Protein AF-A0A7J5X7N8-F1 (afdb_monomer)

Solvent-accessible surface area (backbone atoms only — not comparable to full-atom values): 13316 Å² total; per-residue (Å²): 144,86,78,89,90,84,89,90,85,86,87,81,87,89,80,90,90,81,86,77,73,72,78,56,62,68,61,50,56,52,49,51,53,51,51,53,54,43,29,74,73,62,33,61,65,55,46,46,51,65,76,52,54,84,60,87,63,53,72,69,75,76,42,79,50,65,67,56,54,52,51,49,52,45,52,50,50,38,50,50,32,54,46,51,37,53,53,53,63,64,48,54,85,74,42,90,43,68,74,57,42,54,52,50,52,52,55,39,54,52,35,47,52,51,30,53,52,47,43,51,56,44,52,52,60,68,40,42,67,32,53,52,41,27,53,52,23,51,51,54,29,51,52,46,52,47,48,71,72,75,48,96,69,56,72,73,55,48,56,52,44,55,52,50,34,47,54,27,48,50,51,24,50,54,20,50,51,51,45,48,55,53,49,38,50,51,39,54,57,55,31,51,51,37,51,51,54,39,52,51,52,56,58,49,54,76,76,44,58,71,81,68,38,61,78,53,48,66,56,50,54,50,36,51,50,52,31,54,58,38,56,73,70,98

Foldseek 3Di:
DDDDDDDDDDDDDDDDDDPPVPPPVVVVVVVVVVLVVCCVPVNPVVSCCVVPVPPVPPVCNVDPPVLVVVLVVLVVQLVVLLVQLVVLLVCLVVDLALVSVVVSLVVNVVSLVSSLVSLVVSLVSVLVVLVVLLVVLVVLLVVLVCCLVPPPDDPVVNVVSVVVSVVSVVSNVVSVVSNLVSQLVSLVSSLVSLVSVLVSVVVVVVSDDPVSCVVVVVVSVVSVVVSVVSVVSD

Secondary structure (DSSP, 8-state):
------------------------HHHHHHHHHHHHHHHHHH-HHHHHHHHS----S-HHHHS--HHHHHHHHHHHHHHHHHHHHHHHHHGGGG--SHHHHHHHHHHHHHHHHHHHHHHHHHHHHHHHHHHHHHHHHHHHHHHHHHHHHHS---HHHHHHHHHHHHHHHHHHHHHHHHHHHHHHHHHHHHHHHHHHHHHHHHHHHHHS-HHHHTTTHHHHHHHHHHHHHHHTT-

Radius of gyration: 29.56 Å; Cα contacts (8 Å, |Δi|>4): 128; chains: 1; bounding box: 62×57×73 Å

pLDDT: mean 86.27, std 20.24, range [26.58, 98.5]

Structure (mmCIF, N/CA/C/O backbone):
data_AF-A0A7J5X7N8-F1
#
_entry.id   AF-A0A7J5X7N8-F1
#
loop_
_atom_site.group_PDB
_atom_site.id
_atom_site.type_symbol
_atom_site.label_atom_id
_atom_site.label_alt_id
_atom_site.label_comp_id
_atom_site.label_asym_id
_atom_site.label_entity_id
_atom_site.label_seq_id
_atom_site.pdbx_PDB_ins_code
_atom_site.Cartn_x
_atom_site.Cartn_y
_atom_site.Cartn_z
_atom_site.occupancy
_atom_site.B_iso_or_equiv
_atom_site.auth_seq_id
_atom_site.auth_comp_id
_atom_site.auth_asym_id
_atom_site.auth_atom_id
_atom_site.pdbx_PDB_model_num
ATOM 1 N N . MET A 1 1 ? -7.315 12.365 -0.936 1.00 33.22 1 MET A N 1
ATOM 2 C CA . MET A 1 1 ? -7.558 12.653 -2.366 1.00 33.22 1 MET A CA 1
ATOM 3 C C . MET A 1 1 ? -7.874 11.346 -3.094 1.00 33.22 1 MET A C 1
ATOM 5 O O . MET A 1 1 ? -7.072 10.884 -3.885 1.00 33.22 1 MET A O 1
ATOM 9 N N . LEU A 1 2 ? -9.021 10.735 -2.785 1.00 32.25 2 LEU A N 1
ATOM 10 C CA . LEU A 1 2 ? -9.616 9.623 -3.533 1.00 32.25 2 LEU A CA 1
ATOM 11 C C . LEU A 1 2 ? -11.131 9.813 -3.402 1.00 32.25 2 LEU A C 1
ATOM 13 O O . LEU A 1 2 ? -11.727 9.426 -2.404 1.00 32.25 2 LEU A O 1
ATOM 17 N N . CYS A 1 3 ? -11.698 10.545 -4.358 1.00 26.66 3 CYS A N 1
ATOM 18 C CA . CYS A 1 3 ? -13.132 10.743 -4.527 1.00 26.66 3 CYS A CA 1
ATOM 19 C C . CYS A 1 3 ? -13.523 10.178 -5.894 1.00 26.66 3 CYS A C 1
ATOM 21 O O . CYS A 1 3 ? -12.866 10.500 -6.881 1.00 26.66 3 CYS A O 1
ATOM 23 N N . SER A 1 4 ? -14.622 9.422 -5.888 1.00 29.22 4 SER A N 1
ATOM 24 C CA . SER A 1 4 ? -15.606 9.235 -6.963 1.00 29.22 4 SER A CA 1
ATOM 25 C C . SER A 1 4 ? -15.152 8.631 -8.291 1.00 29.22 4 SER A C 1
ATOM 27 O O . SER A 1 4 ? -14.537 9.338 -9.073 1.00 29.22 4 SER A O 1
ATOM 29 N N . ILE A 1 5 ? -15.656 7.427 -8.613 1.00 30.42 5 ILE A N 1
ATOM 30 C CA . ILE A 1 5 ? -16.380 7.144 -9.871 1.00 30.42 5 ILE A CA 1
ATOM 31 C C . ILE A 1 5 ? -17.452 6.082 -9.575 1.00 30.42 5 ILE A C 1
ATOM 33 O O . ILE A 1 5 ? -17.138 4.990 -9.110 1.00 30.42 5 ILE A O 1
ATOM 37 N N . ALA A 1 6 ? -18.712 6.414 -9.852 1.00 28.53 6 ALA A N 1
ATOM 38 C CA . ALA A 1 6 ? -19.825 5.479 -9.932 1.00 28.53 6 ALA A CA 1
ATOM 39 C C . ALA A 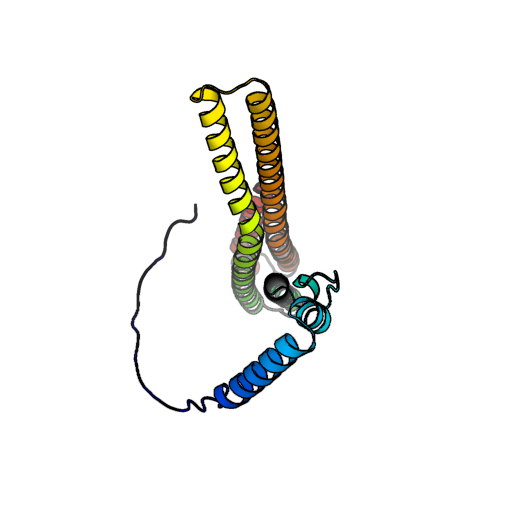1 6 ? -20.604 5.724 -11.233 1.00 28.53 6 ALA A C 1
ATOM 41 O O . ALA A 1 6 ? -20.708 6.870 -11.671 1.00 28.53 6 ALA A O 1
ATOM 42 N N . ALA A 1 7 ? -21.202 4.631 -11.721 1.00 27.42 7 ALA A N 1
ATOM 43 C CA . ALA A 1 7 ? -22.376 4.498 -12.594 1.00 27.42 7 ALA A CA 1
ATOM 44 C C . ALA A 1 7 ? -22.158 4.053 -14.057 1.00 27.42 7 ALA A C 1
ATOM 46 O O . ALA A 1 7 ? -21.660 4.805 -14.888 1.00 27.42 7 ALA A O 1
ATOM 47 N N . GLY A 1 8 ? -22.717 2.865 -14.347 1.00 26.58 8 GLY A N 1
ATOM 48 C CA . GLY A 1 8 ? -23.536 2.600 -15.538 1.00 26.58 8 GLY A CA 1
ATOM 49 C C . GLY A 1 8 ? -23.016 1.537 -16.511 1.00 26.58 8 GLY A C 1
ATOM 50 O O . GLY A 1 8 ? -22.141 1.853 -17.303 1.00 26.58 8 GLY A O 1
ATOM 51 N N . GLN A 1 9 ? -23.608 0.331 -16.525 1.00 27.23 9 GLN A N 1
ATOM 52 C CA . GLN A 1 9 ? -24.491 -0.117 -17.623 1.00 27.23 9 GLN A CA 1
ATOM 53 C C . GLN A 1 9 ? -25.036 -1.552 -17.455 1.00 27.23 9 GLN A C 1
ATOM 55 O O . GLN A 1 9 ? -24.300 -2.483 -17.160 1.00 27.23 9 GLN A O 1
ATOM 60 N N . GLU A 1 10 ? -26.358 -1.633 -17.645 1.00 28.34 10 GLU A N 1
ATOM 61 C CA . GLU A 1 10 ? -27.194 -2.627 -18.344 1.00 28.34 10 GLU A CA 1
ATOM 62 C C . GLU A 1 10 ? -26.911 -4.140 -18.245 1.00 28.34 10 GLU A C 1
ATOM 64 O O . GLU A 1 10 ? -25.906 -4.674 -18.704 1.00 28.34 10 GLU A O 1
ATOM 69 N N . VAL A 1 11 ? -27.936 -4.819 -17.722 1.00 34.09 11 VAL A N 1
ATOM 70 C CA . VAL A 1 11 ? -28.167 -6.267 -17.677 1.00 34.09 11 VAL A CA 1
ATOM 71 C C . VAL A 1 11 ? -28.780 -6.745 -19.001 1.00 34.09 11 VAL A C 1
ATOM 73 O O . VAL A 1 11 ? -29.697 -6.086 -19.498 1.00 34.09 11 VAL A O 1
ATOM 76 N N . PRO A 1 12 ? -28.389 -7.925 -19.506 1.00 31.62 12 PRO A N 1
ATOM 77 C CA . PRO A 1 12 ? -29.268 -8.771 -20.300 1.00 31.62 12 PRO A CA 1
ATOM 78 C C . PRO A 1 12 ? -29.612 -10.078 -19.559 1.00 31.62 12 PRO A C 1
ATOM 80 O O . PRO A 1 12 ? -28.734 -10.754 -19.025 1.00 31.62 12 PRO A O 1
ATOM 83 N N . GLU A 1 13 ? -30.908 -10.397 -19.529 1.00 32.25 13 GLU A N 1
ATOM 84 C CA . GLU A 1 13 ? -31.490 -11.709 -19.193 1.00 32.25 13 GLU A CA 1
ATOM 85 C C . GLU A 1 13 ? -31.214 -12.761 -20.289 1.00 32.25 13 GLU A C 1
ATOM 87 O O . GLU A 1 13 ? -30.769 -12.396 -21.382 1.00 32.25 13 GLU A O 1
ATOM 92 N N . CYS A 1 14 ? -31.629 -14.009 -20.001 1.00 27.09 14 CYS A N 1
ATOM 93 C CA . CYS A 1 14 ? -31.687 -15.244 -20.819 1.00 27.09 14 CYS A CA 1
ATOM 94 C C . CYS A 1 14 ? -30.489 -16.187 -20.548 1.00 27.09 14 CYS A C 1
ATOM 96 O O . CYS A 1 14 ? -29.344 -15.753 -20.622 1.00 27.09 14 CYS A O 1
ATOM 98 N N . ASP A 1 15 ? -30.616 -17.477 -20.235 1.00 28.25 15 ASP A N 1
ATOM 99 C CA . ASP A 1 15 ? -31.746 -18.414 -20.199 1.00 28.25 15 ASP A CA 1
ATOM 100 C C . ASP A 1 15 ? -31.390 -19.598 -19.273 1.00 28.25 15 ASP A C 1
ATOM 102 O O . ASP A 1 15 ? -30.234 -19.770 -18.873 1.00 28.25 15 ASP A O 1
ATOM 106 N N . ASP A 1 16 ? -32.430 -20.368 -18.964 1.00 33.25 16 ASP A N 1
ATOM 107 C CA . ASP A 1 16 ? -32.541 -21.576 -18.147 1.00 33.25 16 ASP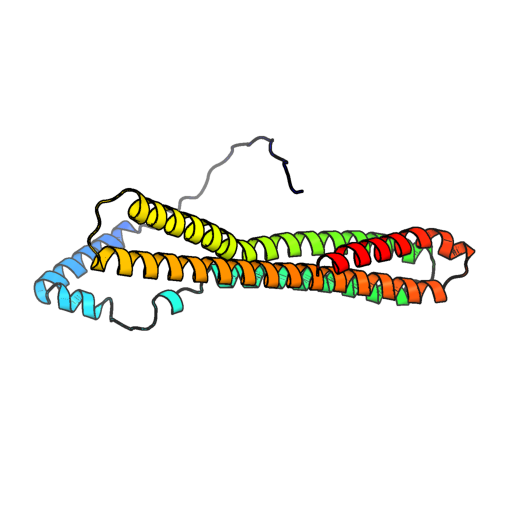 A CA 1
ATOM 108 C C . ASP A 1 16 ? -31.483 -22.683 -18.354 1.00 33.25 16 ASP A C 1
ATOM 110 O O . ASP A 1 16 ? -30.941 -22.869 -19.442 1.00 33.25 16 ASP A O 1
ATOM 114 N N . ASP A 1 17 ? -31.271 -23.442 -17.270 1.00 33.16 17 ASP A N 1
ATOM 115 C CA . ASP A 1 17 ? -31.321 -24.917 -17.183 1.00 33.16 17 ASP A CA 1
ATOM 116 C C . ASP A 1 17 ? -30.241 -25.512 -16.254 1.00 33.16 17 ASP A C 1
ATOM 118 O O . ASP A 1 17 ? -29.042 -25.459 -16.525 1.00 33.16 17 ASP A O 1
ATOM 122 N N . ASP A 1 18 ? -30.737 -26.074 -15.142 1.00 39.19 18 ASP A N 1
ATOM 123 C CA . ASP A 1 18 ? -30.344 -27.337 -14.482 1.00 39.19 18 ASP A CA 1
ATOM 124 C C . ASP A 1 18 ? -30.316 -27.240 -12.941 1.00 39.19 18 ASP A C 1
ATOM 126 O O . ASP A 1 18 ? -29.296 -27.446 -12.278 1.00 39.19 18 ASP A O 1
ATOM 130 N N . ASP A 1 19 ? -31.491 -26.993 -12.349 1.00 40.84 19 ASP A N 1
ATOM 131 C CA . ASP A 1 19 ? -31.779 -27.349 -10.955 1.00 40.84 19 ASP A CA 1
ATOM 132 C C . ASP A 1 19 ? -31.966 -28.876 -10.840 1.00 40.84 19 ASP A C 1
ATOM 134 O O . ASP A 1 19 ? -33.077 -29.403 -10.760 1.00 40.84 19 ASP A O 1
ATOM 138 N N . GLU A 1 20 ? -30.862 -29.622 -10.768 1.00 49.47 20 GLU A N 1
ATOM 139 C CA . GLU A 1 20 ? -30.863 -30.873 -10.003 1.00 49.47 20 GLU A CA 1
ATOM 140 C C . GLU A 1 20 ? -30.786 -30.519 -8.510 1.00 49.47 20 GLU A C 1
ATOM 142 O O . GLU A 1 20 ? -29.736 -30.593 -7.859 1.00 49.47 20 GLU A O 1
ATOM 147 N N . GLU A 1 21 ? -31.929 -30.108 -7.958 1.00 52.28 21 GLU A N 1
ATOM 148 C CA . GLU A 1 21 ? -32.137 -29.949 -6.523 1.00 52.28 21 GLU A CA 1
ATOM 149 C C . GLU A 1 21 ? -31.957 -31.333 -5.872 1.00 52.28 21 GLU A C 1
ATOM 151 O O . GLU A 1 21 ? -32.858 -32.172 -5.828 1.00 52.28 21 GLU A O 1
ATOM 156 N N . ARG A 1 22 ? -30.727 -31.637 -5.440 1.00 62.19 22 ARG A N 1
ATOM 157 C CA . ARG A 1 22 ? -30.406 -32.862 -4.697 1.00 62.19 22 ARG A CA 1
ATOM 158 C C . ARG A 1 22 ? -31.409 -32.981 -3.549 1.00 62.19 22 ARG A C 1
ATOM 160 O O . ARG A 1 22 ? -31.434 -32.099 -2.698 1.00 62.19 22 ARG A O 1
ATOM 167 N N . ASP A 1 23 ? -32.210 -34.050 -3.518 1.00 69.31 23 ASP A N 1
ATOM 168 C CA . ASP A 1 23 ? -33.202 -34.303 -2.461 1.00 69.31 23 ASP A CA 1
ATOM 169 C C . ASP A 1 23 ? -32.513 -34.375 -1.088 1.00 69.31 23 ASP A C 1
ATOM 171 O O . ASP A 1 23 ? -32.027 -35.418 -0.636 1.00 69.31 23 ASP A O 1
ATOM 175 N N . THR A 1 24 ? -32.433 -33.218 -0.438 1.00 74.56 24 THR A N 1
ATOM 176 C CA . THR A 1 24 ? -31.891 -33.043 0.907 1.00 74.56 24 THR A CA 1
ATOM 177 C C . THR A 1 24 ? -32.958 -33.294 1.971 1.00 74.56 24 THR A C 1
ATOM 179 O O . THR A 1 24 ? -32.615 -33.540 3.127 1.00 74.56 24 THR A O 1
ATOM 182 N N . ASP A 1 25 ? -34.241 -33.325 1.603 1.00 82.50 25 ASP A N 1
ATOM 183 C CA . ASP A 1 25 ? -35.351 -33.451 2.550 1.00 82.50 25 ASP A CA 1
ATOM 184 C C . ASP A 1 25 ? -35.439 -34.879 3.116 1.00 82.50 25 ASP A C 1
ATOM 186 O O . ASP A 1 25 ? -35.579 -35.092 4.326 1.00 82.50 25 ASP A O 1
ATOM 190 N N . THR A 1 26 ? -35.244 -35.892 2.266 1.00 88.75 26 THR A N 1
ATOM 191 C CA . THR A 1 26 ? -35.237 -37.300 2.691 1.00 88.75 26 THR A CA 1
ATOM 192 C C . THR A 1 26 ? -34.179 -37.626 3.765 1.00 88.75 26 THR A C 1
ATOM 194 O O . THR A 1 26 ? -34.531 -38.259 4.772 1.00 88.75 26 THR A O 1
ATOM 197 N N . PRO A 1 27 ? -32.886 -37.269 3.616 1.00 87.19 27 PRO A N 1
ATOM 198 C CA . PRO A 1 27 ? -31.893 -37.489 4.669 1.00 87.19 27 PRO A CA 1
ATOM 199 C C . PRO A 1 27 ? -32.134 -36.619 5.914 1.00 87.19 27 PRO A C 1
ATOM 201 O O . PRO A 1 27 ? -31.962 -37.128 7.025 1.00 87.19 27 PRO A O 1
ATOM 204 N N . CYS A 1 28 ? -32.606 -35.377 5.766 1.00 86.25 28 CYS A N 1
ATOM 205 C CA . CYS A 1 28 ? -32.939 -34.502 6.896 1.00 86.25 28 CYS A CA 1
ATOM 206 C C . CYS A 1 28 ? -34.025 -35.106 7.797 1.00 86.25 28 CYS A C 1
ATOM 208 O O . CYS A 1 28 ? -33.827 -35.208 9.007 1.00 86.25 28 CYS A O 1
ATOM 210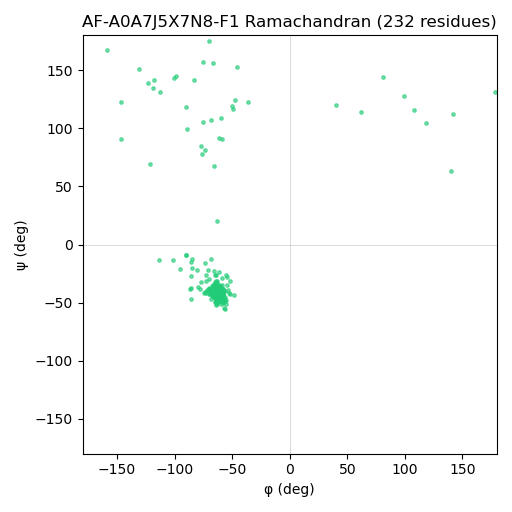 N N . ARG A 1 29 ? -35.115 -35.632 7.223 1.00 90.06 29 ARG A N 1
ATOM 211 C CA . ARG A 1 29 ? -36.184 -36.300 7.996 1.00 90.06 29 ARG A CA 1
ATOM 212 C C . ARG A 1 29 ? -35.712 -37.563 8.714 1.00 90.06 29 ARG A C 1
ATOM 214 O O . ARG A 1 29 ? -36.188 -37.888 9.803 1.00 90.06 29 ARG A O 1
ATOM 221 N N . LYS A 1 30 ? -34.779 -38.308 8.112 1.00 91.00 30 LYS A N 1
ATOM 222 C CA . LYS A 1 30 ? -34.183 -39.498 8.744 1.00 91.00 30 LYS A CA 1
ATOM 223 C C . LYS A 1 30 ? -33.304 -39.113 9.931 1.00 91.00 30 LYS A C 1
ATOM 225 O O . LYS A 1 30 ? -33.375 -39.778 10.965 1.00 91.00 30 LYS A O 1
ATOM 230 N N . LEU A 1 31 ? -32.518 -38.048 9.790 1.00 92.38 31 LEU A N 1
ATOM 231 C CA . LEU A 1 31 ? -31.697 -37.497 10.865 1.00 92.38 31 LEU A CA 1
ATOM 232 C C . LEU A 1 31 ? -32.559 -36.945 11.997 1.00 92.38 31 LEU A C 1
ATOM 234 O O . LEU A 1 31 ? -32.314 -37.282 13.151 1.00 92.38 31 LEU A O 1
ATOM 238 N N . GLU A 1 32 ? -33.610 -36.188 11.681 1.00 90.62 32 GLU A N 1
ATOM 239 C CA . GLU A 1 32 ? -34.557 -35.671 12.670 1.00 90.62 32 GLU A CA 1
ATOM 240 C C . GLU A 1 32 ? -35.152 -36.812 13.499 1.00 90.62 32 GLU A C 1
ATOM 242 O O . GLU A 1 32 ? -35.034 -36.820 14.722 1.00 90.62 32 GLU A O 1
ATOM 247 N N . LYS A 1 33 ?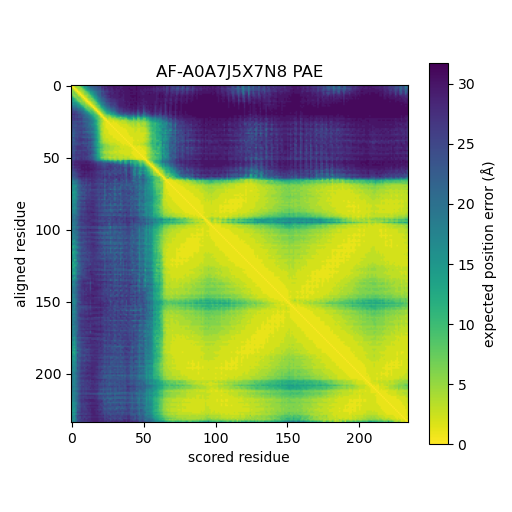 -35.674 -37.853 12.837 1.00 93.88 33 LYS A N 1
ATOM 248 C CA . LYS A 1 33 ? -36.234 -39.023 13.523 1.00 93.88 33 LYS A CA 1
ATOM 249 C C . LYS A 1 33 ? -35.205 -39.744 14.397 1.00 93.88 33 LYS A C 1
ATOM 251 O O . LYS A 1 33 ? -35.532 -40.172 15.508 1.00 93.88 33 LYS A O 1
ATOM 256 N N . TYR A 1 34 ? -33.978 -39.902 13.903 1.00 93.88 34 TYR A N 1
ATOM 257 C CA . TYR A 1 34 ? -32.892 -40.514 14.662 1.00 93.88 34 TYR A CA 1
ATOM 258 C C . TYR A 1 34 ? -32.560 -39.695 15.914 1.00 93.88 34 TYR A C 1
ATOM 260 O O . TYR A 1 34 ? -32.508 -40.254 17.008 1.00 93.88 34 TYR A O 1
ATOM 268 N N . PHE A 1 35 ? -32.410 -38.375 15.781 1.00 93.00 35 PHE A N 1
ATOM 269 C CA . PHE A 1 35 ? -32.074 -37.501 16.900 1.00 93.00 35 PHE A CA 1
ATOM 270 C C . PHE A 1 35 ? -33.214 -37.354 17.901 1.00 93.00 35 PHE A C 1
ATOM 272 O O . PHE A 1 35 ? -32.941 -37.371 19.096 1.00 93.00 35 PHE A O 1
ATOM 279 N N . SER A 1 36 ? -34.475 -37.301 17.464 1.00 89.94 36 SER A N 1
ATOM 280 C CA . SER A 1 36 ? -35.618 -37.350 18.383 1.00 89.94 36 SER A CA 1
ATOM 281 C C . SER A 1 36 ? -35.584 -38.630 19.216 1.00 89.94 36 SER A C 1
ATOM 283 O O . SER A 1 36 ? -35.622 -38.570 20.440 1.00 89.94 36 SER A O 1
ATOM 285 N N . THR A 1 37 ? -35.379 -39.779 18.563 1.00 94.69 37 THR A N 1
ATOM 286 C CA . THR A 1 37 ? -35.296 -41.076 19.253 1.00 94.69 37 THR A CA 1
ATOM 287 C C . THR A 1 37 ? -34.099 -41.130 20.210 1.00 94.69 37 THR A C 1
ATOM 289 O O . THR A 1 37 ? -34.215 -41.616 21.333 1.00 94.69 37 THR A O 1
ATOM 292 N N . ALA A 1 38 ? -32.941 -40.610 19.798 1.00 91.69 38 ALA A N 1
ATOM 293 C CA . ALA A 1 38 ? -31.747 -40.565 20.636 1.00 91.69 38 ALA A CA 1
ATOM 294 C C . ALA A 1 38 ? -31.931 -39.647 21.856 1.00 91.69 38 ALA A C 1
ATOM 296 O O . ALA A 1 38 ? -31.482 -39.987 22.949 1.00 91.69 38 ALA A O 1
ATOM 297 N N . ILE A 1 39 ? -32.608 -38.505 21.693 1.00 91.06 39 ILE A N 1
ATOM 298 C CA . ILE A 1 39 ? -32.912 -37.570 22.785 1.00 91.06 39 ILE A CA 1
ATOM 299 C C . ILE A 1 39 ? -33.876 -38.209 23.785 1.00 91.06 39 ILE A C 1
ATOM 301 O O . ILE A 1 39 ? -33.666 -38.057 24.988 1.00 91.06 39 ILE A O 1
ATOM 305 N N . ASP A 1 40 ? -34.876 -38.948 23.307 1.00 92.06 40 ASP A N 1
ATOM 306 C CA . ASP A 1 40 ? -35.851 -39.624 24.166 1.00 92.06 40 ASP A CA 1
ATOM 307 C C . ASP A 1 40 ? -35.213 -40.750 24.998 1.00 92.06 40 ASP A C 1
ATOM 309 O O . ASP A 1 40 ? -35.583 -40.949 26.154 1.00 92.06 40 ASP A O 1
ATOM 313 N N . VAL A 1 41 ? -34.233 -41.471 24.436 1.00 93.25 41 VAL A N 1
ATOM 314 C CA . VAL A 1 41 ? -33.573 -42.608 25.107 1.00 93.25 41 VAL A CA 1
ATOM 315 C C . VAL A 1 41 ? -32.408 -42.169 25.996 1.00 93.25 41 VAL A C 1
ATOM 317 O O . VAL A 1 41 ? -32.289 -42.626 27.132 1.00 93.25 41 VAL A O 1
ATOM 320 N N . CYS A 1 42 ? -31.529 -41.305 25.489 1.00 89.50 42 CYS A N 1
ATOM 321 C CA . CYS A 1 42 ? -30.268 -40.947 26.147 1.00 89.50 42 CYS A CA 1
ATOM 322 C C . CYS A 1 42 ? -30.331 -39.595 26.874 1.00 89.50 42 CYS A C 1
ATOM 324 O O . CYS A 1 42 ? -29.447 -39.277 27.667 1.00 89.50 42 CYS A O 1
ATOM 326 N N . GLY A 1 43 ? -31.359 -38.783 26.621 1.00 84.25 43 GLY A N 1
ATOM 327 C CA . GLY A 1 43 ? -31.468 -37.422 27.133 1.00 84.25 43 GLY A CA 1
ATOM 328 C C . GLY A 1 43 ? -30.658 -36.409 26.317 1.00 84.25 43 GLY A C 1
ATOM 329 O O . GLY A 1 43 ? -29.545 -36.668 25.857 1.00 84.25 43 GLY A O 1
ATOM 330 N N . ARG A 1 44 ? -31.211 -35.195 26.183 1.00 85.31 44 ARG A N 1
ATOM 331 C CA . ARG A 1 44 ? -30.654 -34.090 25.376 1.00 85.31 44 ARG A CA 1
ATOM 332 C C . ARG A 1 44 ? -29.169 -33.823 25.635 1.00 85.31 44 ARG A C 1
ATOM 334 O O . ARG A 1 44 ? -28.428 -33.607 24.686 1.00 85.31 44 ARG A O 1
ATOM 341 N N . LYS A 1 45 ? -28.748 -33.818 26.903 1.00 76.50 45 LYS A N 1
ATOM 342 C CA . LYS A 1 45 ? -27.372 -33.476 27.290 1.00 76.50 45 LYS A CA 1
ATOM 343 C C . LYS A 1 45 ? -26.357 -34.475 26.728 1.00 76.50 45 LYS A C 1
ATOM 345 O O . LYS A 1 45 ? -25.414 -34.066 26.077 1.00 76.50 45 LYS A O 1
ATOM 350 N N . ILE A 1 46 ? -26.603 -35.773 26.905 1.00 83.62 46 ILE A N 1
ATOM 351 C CA . ILE A 1 46 ? -25.697 -36.832 26.436 1.00 83.62 46 ILE A CA 1
ATOM 352 C C . ILE A 1 46 ? -25.623 -36.839 24.908 1.00 83.62 46 ILE A C 1
ATOM 354 O O . ILE A 1 46 ? -24.543 -36.985 24.343 1.00 83.62 46 ILE A O 1
ATOM 358 N N . VAL A 1 47 ? -26.762 -36.646 24.234 1.00 84.50 47 VAL A N 1
ATOM 359 C CA . VAL A 1 47 ? -26.807 -36.560 22.769 1.00 84.50 47 VAL A CA 1
ATOM 360 C C . VAL A 1 47 ? -25.990 -35.372 22.261 1.00 84.50 47 VAL A C 1
ATOM 362 O O . VAL A 1 47 ? -25.189 -35.548 21.348 1.00 84.50 47 VAL A O 1
ATOM 365 N N . LEU A 1 48 ? -26.143 -34.188 22.864 1.00 80.62 48 LEU A N 1
ATOM 366 C CA . LEU A 1 48 ? -25.366 -33.006 22.486 1.00 80.62 48 LEU A CA 1
ATOM 367 C C . LEU A 1 48 ? -23.872 -33.187 22.773 1.00 80.62 48 LEU A C 1
ATOM 369 O O . LEU A 1 48 ? -23.078 -32.951 21.873 1.00 80.62 48 LEU A O 1
ATOM 373 N N . ASP A 1 49 ? -23.502 -33.689 23.953 1.00 78.56 49 ASP A N 1
ATOM 374 C CA . ASP A 1 49 ? -22.099 -33.911 24.341 1.00 78.56 49 ASP A CA 1
ATOM 375 C C . ASP A 1 49 ? -21.404 -34.970 23.453 1.00 78.56 49 ASP A C 1
ATOM 377 O O . ASP A 1 49 ? -20.187 -34.945 23.288 1.00 78.56 49 ASP A O 1
ATOM 381 N N . THR A 1 50 ? -22.167 -35.907 22.870 1.00 82.62 50 THR A N 1
ATOM 382 C CA . THR A 1 50 ? -21.640 -36.966 21.985 1.00 82.62 50 THR A CA 1
ATOM 383 C C . THR A 1 50 ? -21.529 -36.516 20.526 1.00 82.62 50 THR A C 1
ATOM 385 O O . THR A 1 50 ? -20.591 -36.909 19.837 1.00 82.62 50 THR A O 1
ATOM 388 N N . LEU A 1 51 ? -22.494 -35.732 20.028 1.00 79.06 51 LEU A N 1
ATOM 389 C CA . LEU A 1 51 ? -22.493 -35.224 18.646 1.00 79.06 51 LEU A CA 1
ATOM 390 C C . LEU A 1 51 ? -21.570 -34.023 18.473 1.00 79.06 51 LEU A C 1
ATOM 392 O O . LEU A 1 51 ? -20.927 -33.870 17.439 1.00 79.06 51 LEU A O 1
ATOM 396 N N . PHE A 1 52 ? -21.533 -33.184 19.499 1.00 70.62 52 PHE A N 1
ATOM 397 C CA . PHE A 1 52 ? -20.724 -31.988 19.591 1.00 70.62 52 PHE A CA 1
ATOM 398 C C . PHE A 1 52 ? -19.838 -32.165 20.814 1.00 70.62 52 PHE A C 1
ATOM 400 O O . PHE A 1 52 ? -20.033 -31.522 21.847 1.00 70.62 52 PHE A O 1
ATOM 407 N N . THR A 1 53 ? -18.890 -33.100 20.715 1.00 64.25 53 THR A N 1
ATOM 408 C CA . THR A 1 53 ? -17.801 -33.181 21.685 1.00 64.25 53 THR A CA 1
ATOM 409 C C . THR A 1 53 ? -17.241 -31.777 21.851 1.00 64.25 53 THR A C 1
ATOM 411 O O . THR A 1 53 ? -16.881 -31.155 20.851 1.00 64.25 53 THR A O 1
ATOM 414 N N . GLN A 1 54 ? -17.196 -31.274 23.089 1.00 56.50 54 GLN A N 1
ATOM 415 C CA . GLN A 1 54 ? -16.424 -30.083 23.443 1.00 56.50 54 GLN A CA 1
ATOM 416 C C . GLN A 1 54 ? -14.939 -30.405 23.261 1.00 56.50 54 GLN A C 1
ATOM 418 O O . GLN A 1 54 ? -14.182 -30.551 24.214 1.00 56.50 54 GLN A O 1
ATOM 423 N N . ASP A 1 55 ? -14.527 -30.597 22.017 1.00 54.28 55 ASP A N 1
ATOM 424 C CA . ASP A 1 55 ? -13.165 -30.331 21.645 1.00 54.28 55 ASP A CA 1
ATOM 425 C C . ASP A 1 55 ? -13.044 -28.814 21.737 1.00 54.28 55 ASP A C 1
ATOM 427 O O . ASP A 1 55 ? -13.570 -28.084 20.905 1.00 54.28 55 ASP A O 1
ATOM 431 N N . GLU A 1 56 ? -12.348 -28.336 22.761 1.00 49.34 56 GLU A N 1
ATOM 432 C CA . GLU A 1 56 ? -11.802 -26.974 22.838 1.00 49.34 56 GLU A CA 1
ATOM 433 C C . GLU A 1 56 ? -10.748 -26.716 21.738 1.00 49.34 56 GLU A C 1
ATOM 435 O O . GLU A 1 56 ? -9.911 -25.825 21.855 1.00 49.34 56 GLU A O 1
ATOM 440 N N . ARG A 1 57 ? -10.749 -27.512 20.665 1.00 49.03 57 ARG A N 1
ATOM 441 C CA . ARG A 1 57 ? -10.144 -27.132 19.401 1.00 49.03 57 ARG A CA 1
ATOM 442 C C . ARG A 1 57 ? -11.106 -26.135 18.794 1.00 49.03 57 ARG A C 1
ATOM 444 O O . ARG A 1 57 ? -12.215 -26.499 18.405 1.00 49.03 57 ARG A O 1
ATOM 451 N N . ASP A 1 58 ? -10.684 -24.880 18.856 1.00 52.09 58 ASP A N 1
ATOM 452 C CA . ASP A 1 58 ? -11.386 -23.716 18.348 1.00 52.09 58 ASP A CA 1
ATOM 453 C C . ASP A 1 58 ? -12.117 -24.098 17.056 1.00 52.09 58 ASP A C 1
ATOM 455 O O . ASP A 1 58 ? -11.505 -24.613 16.121 1.00 52.09 58 ASP A O 1
ATOM 459 N N . VAL A 1 59 ? -13.438 -23.923 17.003 1.00 47.28 59 VAL A N 1
ATOM 460 C CA . VAL A 1 59 ? -14.207 -24.196 15.774 1.00 47.28 59 VAL A CA 1
ATOM 461 C C . VAL A 1 59 ? -13.610 -23.381 14.610 1.00 47.28 59 VAL A C 1
ATOM 463 O O . VAL A 1 59 ? -13.637 -23.820 13.462 1.00 47.28 59 VAL A O 1
ATOM 466 N N . GLU A 1 60 ? -12.965 -22.258 14.944 1.00 47.53 60 GLU A N 1
ATOM 467 C CA . GLU A 1 60 ? -12.123 -21.401 14.109 1.00 47.53 60 GLU A CA 1
ATOM 468 C C . GLU A 1 60 ? -10.899 -22.101 13.475 1.00 47.53 60 GLU A C 1
ATOM 470 O O . GLU A 1 60 ? -10.467 -21.706 12.400 1.00 47.53 60 GLU A O 1
ATOM 475 N N . GLU A 1 61 ? -10.340 -23.148 14.093 1.00 47.22 61 GLU A N 1
ATOM 476 C CA . GLU A 1 61 ? -9.214 -23.940 13.566 1.00 47.22 61 GLU A CA 1
ATOM 477 C C . GLU A 1 61 ? -9.682 -24.973 12.519 1.00 47.22 61 GLU A C 1
ATOM 479 O O . GLU A 1 61 ? -8.901 -25.420 11.678 1.00 47.22 61 GLU A O 1
ATOM 484 N N . TYR A 1 62 ? -10.969 -25.353 12.549 1.00 45.19 62 TYR A N 1
ATOM 485 C CA . TYR A 1 62 ? -11.557 -26.340 11.633 1.00 45.19 62 TYR A CA 1
ATOM 486 C C . TYR A 1 62 ? -12.028 -25.729 10.306 1.00 45.19 62 TYR A C 1
ATOM 488 O O . TYR A 1 62 ? -12.047 -26.408 9.276 1.00 45.19 62 TYR A O 1
ATOM 496 N N . PHE A 1 63 ? -12.390 -24.448 10.308 1.00 45.88 63 PHE A N 1
ATOM 497 C CA . PHE A 1 63 ? -12.620 -23.695 9.084 1.00 45.88 63 PHE A CA 1
ATOM 498 C C . PHE A 1 63 ? -11.299 -23.048 8.678 1.00 45.88 63 PHE A C 1
ATOM 500 O O . PHE A 1 63 ? -10.783 -22.209 9.407 1.00 45.88 63 PHE A O 1
ATOM 507 N N . GLU A 1 64 ? -10.749 -23.388 7.505 1.00 51.62 64 GLU A N 1
ATOM 508 C CA . GLU A 1 64 ? -9.750 -22.505 6.898 1.00 51.62 64 GLU A CA 1
ATOM 509 C C . GLU A 1 64 ? -10.338 -21.095 6.907 1.00 51.62 64 GLU A C 1
ATOM 511 O O . GLU A 1 64 ? -11.390 -20.848 6.308 1.00 51.62 64 GLU A O 1
ATOM 516 N N . ASN A 1 65 ? -9.699 -20.188 7.644 1.00 65.62 65 ASN A N 1
ATOM 517 C CA . ASN A 1 65 ? -10.205 -18.843 7.795 1.00 65.62 65 ASN A CA 1
ATOM 518 C C . ASN A 1 65 ? -10.271 -18.227 6.390 1.00 65.62 65 ASN A C 1
ATOM 520 O O . ASN A 1 65 ? -9.246 -17.961 5.758 1.00 65.62 65 ASN A O 1
ATOM 524 N N . LEU A 1 66 ? -11.482 -18.030 5.862 1.00 72.56 66 LEU A N 1
ATOM 525 C CA . LEU A 1 66 ? -11.704 -17.496 4.516 1.00 72.56 66 LEU A CA 1
ATOM 526 C C . LEU A 1 66 ? -10.968 -16.157 4.323 1.00 72.56 66 LEU A C 1
ATOM 528 O O . LEU A 1 66 ? -10.542 -15.822 3.215 1.00 72.56 66 LEU A O 1
ATOM 532 N N . LEU A 1 67 ? -10.758 -15.414 5.416 1.00 75.44 67 LEU A N 1
ATOM 533 C CA . LEU A 1 67 ? -9.969 -14.187 5.445 1.00 75.44 67 LEU A CA 1
ATOM 534 C C . LEU A 1 67 ? -8.475 -14.454 5.248 1.00 75.44 67 LEU A C 1
ATOM 536 O O . LEU A 1 67 ? -7.816 -13.671 4.560 1.00 75.44 67 LEU A O 1
ATOM 540 N N . GLU A 1 68 ? -7.936 -15.537 5.810 1.00 83.56 68 GLU A N 1
ATOM 541 C CA . GLU A 1 68 ? -6.558 -15.971 5.576 1.00 83.56 68 GLU A CA 1
ATOM 542 C C . GLU A 1 68 ? -6.353 -16.452 4.145 1.00 83.56 68 GLU A C 1
ATOM 544 O O . GLU A 1 68 ? -5.379 -16.040 3.509 1.00 83.56 68 GLU A O 1
ATOM 549 N N . PHE A 1 69 ? -7.284 -17.246 3.606 1.00 87.19 69 PHE A N 1
ATOM 550 C CA . PHE A 1 69 ? -7.237 -17.668 2.207 1.00 87.19 69 PHE A CA 1
ATOM 551 C C . PHE A 1 69 ? -7.270 -16.457 1.266 1.00 87.19 69 PHE A C 1
ATOM 553 O O . PHE A 1 69 ? -6.401 -16.307 0.404 1.00 87.19 69 PHE A O 1
ATOM 560 N N . LYS A 1 70 ? -8.210 -15.526 1.485 1.00 89.19 70 LYS A N 1
ATOM 561 C CA . LYS A 1 70 ? -8.308 -14.279 0.715 1.00 89.19 70 LYS A CA 1
ATOM 562 C C . LYS A 1 70 ? -7.034 -13.443 0.829 1.00 89.19 70 LYS A C 1
ATOM 564 O O . LYS A 1 70 ? -6.491 -13.014 -0.189 1.00 89.19 70 LYS A O 1
ATOM 569 N N . ARG A 1 71 ? -6.511 -13.257 2.047 1.00 91.75 71 ARG A N 1
ATOM 570 C CA . ARG A 1 71 ? -5.249 -12.541 2.291 1.00 91.75 71 ARG A CA 1
ATOM 571 C C . ARG A 1 71 ? -4.100 -13.177 1.512 1.00 91.75 71 ARG A C 1
ATOM 573 O O . ARG A 1 71 ? -3.337 -12.461 0.867 1.00 91.75 71 ARG A O 1
ATOM 580 N N . LYS A 1 72 ? -3.980 -14.506 1.563 1.00 93.50 72 LYS A N 1
ATOM 581 C CA . LYS A 1 72 ? -2.937 -15.263 0.866 1.00 93.50 72 LYS A CA 1
ATOM 582 C C . LYS A 1 72 ? -3.066 -15.124 -0.651 1.00 93.50 72 LYS A C 1
ATOM 584 O O . LYS A 1 72 ? -2.072 -14.809 -1.296 1.00 93.50 72 LYS A O 1
ATOM 589 N N . SER A 1 73 ? -4.273 -15.246 -1.202 1.00 95.19 73 SER A N 1
ATOM 590 C CA . SER A 1 73 ? -4.530 -15.054 -2.636 1.00 95.19 73 SER A CA 1
ATOM 591 C C . SER A 1 73 ? -4.091 -13.667 -3.118 1.00 95.19 73 SER A C 1
ATOM 593 O O . SER A 1 73 ? -3.337 -13.548 -4.083 1.00 95.19 73 SER A O 1
ATOM 595 N N . MET A 1 74 ? -4.478 -12.607 -2.402 1.00 96.75 74 MET A N 1
ATOM 596 C CA . MET A 1 74 ? -4.076 -11.234 -2.741 1.00 96.75 74 MET A CA 1
ATOM 597 C C . MET A 1 74 ? -2.560 -11.019 -2.589 1.00 96.75 74 MET A C 1
ATOM 599 O O . MET A 1 74 ? -1.930 -10.319 -3.384 1.00 96.75 74 MET A O 1
ATOM 603 N N . GLN A 1 75 ? -1.939 -11.652 -1.590 1.00 95.75 75 GLN A N 1
ATOM 604 C CA . GLN A 1 75 ? -0.488 -11.620 -1.406 1.00 95.75 75 GLN A CA 1
ATOM 605 C C . GLN A 1 75 ? 0.254 -12.331 -2.554 1.00 95.75 75 GLN A C 1
ATOM 607 O O . GLN A 1 75 ? 1.323 -11.880 -2.986 1.00 95.75 75 GLN A O 1
ATOM 612 N N . GLU A 1 76 ? -0.299 -13.426 -3.071 1.00 97.25 76 GLU A N 1
ATOM 613 C CA . GLU A 1 76 ? 0.227 -14.132 -4.239 1.00 97.25 76 GLU A CA 1
ATOM 614 C C . GLU A 1 76 ? 0.072 -13.302 -5.518 1.00 97.25 76 GLU A C 1
ATOM 616 O O . GLU A 1 76 ? 1.035 -13.191 -6.277 1.00 97.25 76 GLU A O 1
ATOM 621 N N . GLU A 1 77 ? -1.074 -12.650 -5.732 1.00 97.56 77 GLU A N 1
ATOM 622 C CA . GLU A 1 77 ? -1.271 -11.682 -6.824 1.00 97.56 77 GLU A CA 1
ATOM 623 C C . GLU A 1 77 ? -0.228 -10.568 -6.783 1.00 97.56 77 GLU A C 1
ATOM 625 O O . GLU A 1 77 ? 0.444 -10.297 -7.781 1.00 97.56 77 GLU A O 1
ATOM 630 N N . MET A 1 78 ? -0.011 -9.983 -5.602 1.00 96.81 78 MET A N 1
ATOM 631 C CA . MET A 1 78 ? 1.011 -8.959 -5.409 1.00 96.81 78 MET A CA 1
ATOM 632 C C . MET A 1 78 ? 2.411 -9.497 -5.742 1.00 96.81 78 MET A C 1
ATOM 634 O O . MET A 1 78 ? 3.238 -8.801 -6.336 1.00 96.81 78 MET A O 1
ATOM 638 N N . SER A 1 79 ? 2.695 -10.746 -5.371 1.00 97.25 79 SER A N 1
ATOM 639 C CA . SER A 1 79 ? 3.975 -11.397 -5.656 1.00 97.25 79 SER A CA 1
ATOM 640 C C . SER A 1 79 ? 4.170 -11.654 -7.152 1.00 97.25 79 SER A C 1
ATOM 642 O O . SER A 1 79 ? 5.277 -11.438 -7.654 1.00 97.25 79 SER A O 1
ATOM 644 N N . ARG A 1 80 ? 3.105 -12.039 -7.870 1.00 98.25 80 ARG A N 1
ATOM 645 C CA . ARG A 1 80 ? 3.097 -12.193 -9.333 1.00 98.25 80 ARG A CA 1
ATOM 646 C C . ARG A 1 80 ? 3.343 -10.862 -10.037 1.00 98.25 80 ARG A C 1
ATOM 648 O O . ARG A 1 80 ? 4.262 -10.791 -10.848 1.00 98.25 80 ARG A O 1
ATOM 655 N N . ALA A 1 81 ? 2.630 -9.799 -9.660 1.00 98.31 81 ALA A N 1
ATOM 656 C CA . ALA A 1 81 ? 2.820 -8.465 -10.238 1.00 98.31 81 ALA A CA 1
ATOM 657 C C . ALA A 1 81 ? 4.256 -7.943 -10.023 1.00 98.31 81 ALA A C 1
ATOM 659 O O . ALA A 1 81 ? 4.918 -7.497 -10.960 1.00 98.31 81 ALA A O 1
ATOM 660 N N . LYS A 1 82 ? 4.818 -8.112 -8.815 1.00 97.69 82 LYS A N 1
ATOM 661 C CA . LYS A 1 82 ? 6.239 -7.795 -8.551 1.00 97.69 82 LYS A CA 1
ATOM 662 C C . LYS A 1 82 ? 7.201 -8.649 -9.372 1.00 97.69 82 LYS A C 1
ATOM 664 O O . LYS A 1 82 ? 8.302 -8.197 -9.685 1.00 97.69 82 LYS A O 1
ATOM 669 N N . GLY A 1 83 ? 6.851 -9.911 -9.603 1.00 97.88 83 GLY A N 1
ATOM 670 C CA . GLY A 1 83 ? 7.618 -10.827 -10.439 1.00 97.88 83 GLY A CA 1
ATOM 671 C C . GLY A 1 83 ? 7.649 -10.360 -11.890 1.00 97.88 83 GLY A C 1
ATOM 672 O O . GLY A 1 83 ? 8.721 -10.347 -12.486 1.00 97.88 83 GLY A O 1
ATOM 673 N N . HIS A 1 84 ? 6.511 -9.895 -12.410 1.00 98.25 84 HIS A N 1
ATOM 674 C CA . HIS A 1 84 ? 6.388 -9.392 -13.773 1.00 98.25 84 HIS A CA 1
ATOM 675 C C . HIS A 1 84 ? 7.271 -8.161 -14.020 1.00 98.25 84 HIS A C 1
ATOM 677 O O . HIS A 1 84 ? 8.094 -8.183 -14.933 1.00 98.25 84 HIS A O 1
ATOM 683 N N . VAL A 1 85 ? 7.227 -7.156 -13.133 1.00 98.06 85 VAL A N 1
ATOM 684 C CA . VAL A 1 85 ? 8.129 -5.986 -13.211 1.00 98.06 85 VAL A CA 1
ATOM 685 C C . VAL A 1 85 ? 9.601 -6.418 -13.202 1.00 98.06 85 VAL A C 1
ATOM 687 O O . VAL A 1 85 ? 10.397 -5.971 -14.023 1.00 98.06 85 VAL A O 1
ATOM 690 N N . ARG A 1 86 ? 9.982 -7.345 -12.310 1.00 97.44 86 ARG A N 1
ATOM 691 C CA . ARG A 1 86 ? 11.359 -7.871 -12.254 1.00 97.44 86 ARG A CA 1
ATOM 692 C C . ARG A 1 86 ? 11.770 -8.607 -13.529 1.00 97.44 86 ARG A C 1
ATOM 694 O O . ARG A 1 86 ? 12.921 -8.495 -13.938 1.00 97.44 86 ARG A O 1
ATOM 701 N N . GLN A 1 87 ? 10.856 -9.355 -14.137 1.00 97.25 87 GLN A N 1
ATOM 702 C CA . GLN A 1 87 ? 11.106 -10.061 -15.389 1.00 97.25 87 GLN A CA 1
ATOM 703 C C . GLN A 1 87 ? 11.339 -9.082 -16.547 1.00 97.25 87 GLN A C 1
ATOM 705 O O . GLN A 1 87 ? 12.230 -9.316 -17.360 1.00 97.25 87 GLN A O 1
ATOM 710 N N . LEU A 1 88 ? 10.577 -7.986 -16.613 1.00 97.44 88 LEU A N 1
ATOM 711 C CA . LEU A 1 88 ? 10.759 -6.946 -17.629 1.00 97.44 88 LEU A CA 1
ATOM 712 C C . LEU A 1 88 ? 12.120 -6.255 -17.497 1.00 97.44 88 LEU A C 1
ATOM 714 O O . LEU A 1 88 ? 12.862 -6.215 -18.478 1.00 97.44 88 LEU A O 1
ATOM 718 N N . LEU A 1 89 ? 12.516 -5.881 -16.276 1.00 96.44 89 LEU A N 1
ATOM 719 C CA . LEU A 1 89 ? 13.831 -5.286 -16.003 1.00 96.44 89 LEU A CA 1
ATOM 720 C C . LEU A 1 89 ? 14.989 -6.179 -16.483 1.00 96.44 89 LEU A C 1
ATOM 722 O O . LEU A 1 89 ? 15.965 -5.708 -17.066 1.00 96.44 89 LEU A O 1
ATOM 726 N N . GLN A 1 90 ? 14.875 -7.500 -16.306 1.00 95.25 90 GLN A N 1
ATOM 727 C CA . GLN A 1 90 ? 15.893 -8.456 -16.762 1.00 95.25 90 GLN A CA 1
ATOM 728 C C . GLN A 1 90 ? 16.033 -8.519 -18.292 1.00 95.25 90 GLN A C 1
ATOM 730 O O . GLN A 1 90 ? 17.090 -8.908 -18.794 1.00 95.25 90 GLN A O 1
ATOM 735 N N . ARG A 1 91 ? 15.006 -8.121 -19.057 1.00 95.25 91 ARG A N 1
ATOM 736 C CA . ARG A 1 91 ? 15.042 -8.134 -20.531 1.00 95.25 91 ARG A CA 1
ATOM 737 C C . ARG A 1 91 ? 15.915 -7.021 -21.112 1.00 95.25 91 ARG A C 1
ATOM 739 O O . ARG A 1 91 ? 16.322 -7.138 -22.270 1.00 95.25 91 ARG A O 1
ATOM 746 N N . HIS A 1 92 ? 16.272 -5.995 -20.334 1.00 94.88 92 HIS A N 1
ATOM 747 C CA . HIS A 1 92 ? 17.036 -4.833 -20.815 1.00 94.88 92 HIS A CA 1
ATOM 748 C C . HIS A 1 92 ? 18.383 -5.231 -21.414 1.00 94.88 92 HIS A C 1
ATOM 750 O O . HIS A 1 92 ? 18.794 -4.686 -22.442 1.00 94.88 92 HIS A O 1
ATOM 756 N N . GLY A 1 93 ? 19.050 -6.225 -20.816 1.00 87.06 93 GLY A N 1
ATOM 757 C CA . GLY A 1 93 ? 20.344 -6.724 -21.285 1.00 87.06 93 GLY A CA 1
ATOM 758 C C . GLY A 1 93 ? 20.308 -7.318 -22.697 1.00 87.06 93 GLY A C 1
ATOM 759 O O . GLY A 1 93 ? 21.326 -7.310 -23.375 1.00 87.06 93 GLY A O 1
ATOM 760 N N . SER A 1 94 ? 19.140 -7.778 -23.161 1.00 88.75 94 SER A N 1
ATOM 761 C CA . SER A 1 94 ? 18.948 -8.325 -24.515 1.00 88.75 94 SER A CA 1
ATOM 762 C C . SER A 1 94 ? 1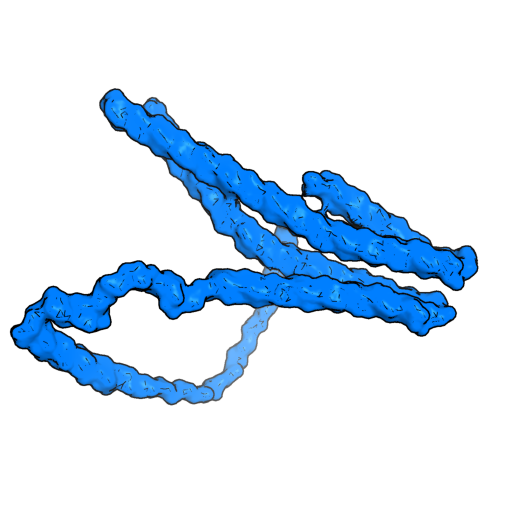8.541 -7.277 -25.562 1.00 88.75 94 SER A C 1
ATOM 764 O O . SER A 1 94 ? 18.488 -7.574 -26.754 1.00 88.75 94 SER A O 1
ATOM 766 N N . ALA A 1 95 ? 18.231 -6.049 -25.134 1.00 91.75 95 ALA A N 1
ATOM 767 C CA . ALA A 1 95 ? 17.808 -4.976 -26.023 1.00 91.75 95 ALA A CA 1
ATOM 768 C C . ALA A 1 95 ? 19.017 -4.176 -26.534 1.00 91.75 95 ALA A C 1
ATOM 770 O O . ALA A 1 95 ? 19.516 -3.279 -25.857 1.00 91.75 95 ALA A O 1
ATOM 771 N N . ASP A 1 96 ? 19.461 -4.475 -27.757 1.00 85.31 96 ASP A N 1
ATOM 772 C CA . ASP A 1 96 ? 20.637 -3.834 -28.377 1.00 85.31 96 ASP A CA 1
ATOM 773 C C . ASP A 1 96 ? 20.328 -2.503 -29.084 1.00 85.31 96 ASP A C 1
ATOM 775 O O . ASP A 1 96 ? 21.228 -1.762 -29.482 1.00 85.31 96 ASP A O 1
ATOM 779 N N . ARG A 1 97 ? 19.045 -2.188 -29.289 1.00 92.69 97 ARG A N 1
ATOM 780 C CA . ARG A 1 97 ? 18.595 -0.982 -29.999 1.00 92.69 97 ARG A CA 1
ATOM 781 C C . ARG A 1 97 ? 17.676 -0.162 -29.112 1.00 92.69 97 ARG A C 1
ATOM 783 O O . ARG A 1 97 ? 16.759 -0.712 -28.511 1.00 92.69 97 ARG A O 1
ATOM 790 N N . MET A 1 98 ? 17.842 1.161 -29.148 1.00 94.12 98 MET A N 1
ATOM 791 C CA . MET A 1 98 ? 17.009 2.098 -28.383 1.00 94.12 98 MET A CA 1
ATOM 792 C C . MET A 1 98 ? 15.508 1.868 -28.614 1.00 94.12 98 MET A C 1
ATOM 794 O O . MET A 1 98 ? 14.748 1.805 -27.662 1.00 94.12 98 MET A O 1
ATOM 798 N N . VAL A 1 99 ? 15.081 1.639 -29.862 1.00 93.88 99 VAL A N 1
ATOM 799 C CA . VAL A 1 99 ? 13.664 1.376 -30.189 1.00 93.88 99 VAL A CA 1
ATOM 800 C C . VAL A 1 99 ? 13.118 0.124 -29.488 1.00 93.88 99 VAL A C 1
ATOM 802 O O . VAL A 1 99 ? 11.956 0.106 -29.103 1.00 93.88 99 VAL A O 1
ATOM 805 N N . ALA A 1 100 ? 13.936 -0.919 -29.313 1.00 95.00 100 ALA A N 1
ATOM 806 C CA . ALA A 1 100 ? 13.521 -2.115 -28.582 1.00 95.00 100 ALA A CA 1
ATOM 807 C C . ALA A 1 100 ? 13.419 -1.837 -27.077 1.00 95.00 100 ALA A C 1
ATOM 809 O O . ALA A 1 100 ? 12.479 -2.294 -26.439 1.00 95.00 100 ALA A O 1
ATOM 810 N N . LEU A 1 101 ? 14.350 -1.051 -26.531 1.00 96.31 101 LEU A N 1
ATOM 811 C CA . LEU A 1 101 ? 14.350 -0.683 -25.119 1.00 96.31 101 LEU A CA 1
ATOM 812 C C . LEU A 1 101 ? 13.179 0.241 -24.749 1.00 96.31 101 LEU A C 1
ATOM 814 O O . LEU A 1 101 ? 12.569 0.045 -23.707 1.00 96.31 101 LEU A O 1
ATOM 818 N N . LEU A 1 102 ? 12.806 1.185 -25.622 1.00 96.38 102 LEU A N 1
ATOM 819 C CA . LEU A 1 102 ? 11.632 2.043 -25.416 1.00 96.38 102 LEU A CA 1
ATOM 820 C C . LEU A 1 102 ? 10.333 1.234 -25.293 1.00 96.38 102 LEU A C 1
ATOM 822 O O . LEU A 1 102 ? 9.507 1.557 -24.451 1.00 96.38 102 LEU A O 1
ATOM 826 N N . ARG A 1 103 ? 10.184 0.149 -26.064 1.00 96.62 103 ARG A N 1
ATOM 827 C CA . ARG A 1 103 ? 9.032 -0.758 -25.924 1.00 96.62 103 ARG A CA 1
ATOM 828 C C . ARG A 1 103 ? 9.026 -1.474 -24.579 1.00 96.62 103 ARG A C 1
ATOM 830 O O . ARG A 1 103 ? 7.981 -1.598 -23.962 1.00 96.62 103 ARG A O 1
ATOM 837 N N . ILE A 1 104 ? 10.195 -1.910 -24.102 1.00 97.38 104 ILE A N 1
ATOM 838 C CA . ILE A 1 104 ? 10.290 -2.529 -22.774 1.00 97.38 104 ILE A CA 1
ATOM 839 C C . ILE A 1 104 ? 9.910 -1.511 -21.695 1.00 97.38 104 ILE A C 1
ATOM 841 O O . ILE A 1 104 ? 9.157 -1.845 -20.795 1.00 97.38 104 ILE A O 1
ATOM 845 N N . TYR A 1 105 ? 10.362 -0.262 -21.806 1.00 98.00 105 TYR A N 1
ATOM 846 C CA . TYR A 1 105 ? 9.984 0.798 -20.872 1.00 98.00 105 TYR A CA 1
ATOM 847 C C . TYR A 1 105 ? 8.474 1.076 -20.830 1.00 98.00 105 TYR A C 1
ATOM 849 O O . TYR A 1 105 ? 7.951 1.364 -19.756 1.00 98.00 105 TYR A O 1
ATOM 857 N N . GLU A 1 106 ? 7.783 0.997 -21.969 1.00 97.56 106 GLU A N 1
ATOM 858 C CA . GLU A 1 106 ? 6.317 1.088 -22.030 1.00 97.56 106 GLU A CA 1
ATOM 859 C C . GLU A 1 106 ? 5.667 -0.092 -21.287 1.00 97.56 106 GLU A C 1
ATOM 861 O O . GLU A 1 106 ? 4.862 0.129 -20.385 1.00 97.56 106 GLU A O 1
ATOM 866 N N . GLU A 1 107 ? 6.098 -1.328 -21.576 1.00 98.12 107 GLU A N 1
ATOM 867 C CA . GLU A 1 107 ? 5.629 -2.541 -20.882 1.00 98.12 107 GLU A CA 1
ATOM 868 C C . GLU A 1 107 ? 5.890 -2.472 -19.361 1.00 98.12 107 GLU A C 1
ATOM 870 O O . GLU A 1 107 ? 5.073 -2.905 -18.552 1.00 98.12 107 GLU A O 1
ATOM 875 N N . GLU A 1 108 ? 7.028 -1.913 -18.943 1.00 98.25 108 GLU A N 1
ATOM 876 C CA . GLU A 1 108 ? 7.375 -1.727 -17.533 1.00 98.25 108 GLU A CA 1
ATOM 877 C C . GLU A 1 108 ? 6.477 -0.719 -16.818 1.00 98.25 108 GLU A C 1
ATOM 879 O O . GLU A 1 108 ? 6.140 -0.925 -15.650 1.00 98.25 108 GLU A O 1
ATOM 884 N N . ASP A 1 109 ? 6.130 0.384 -17.485 1.00 98.31 109 ASP A N 1
ATOM 885 C CA . ASP A 1 109 ? 5.247 1.404 -16.920 1.00 98.31 109 ASP A CA 1
ATOM 886 C C . ASP A 1 109 ? 3.837 0.832 -16.704 1.00 98.31 109 ASP A C 1
ATOM 888 O O . ASP A 1 109 ? 3.234 1.074 -15.655 1.00 98.31 109 ASP A O 1
ATOM 892 N N . GLU A 1 110 ? 3.347 0.019 -17.646 1.00 98.38 110 GLU A N 1
ATOM 893 C CA . GLU A 1 110 ? 2.088 -0.726 -17.517 1.00 98.38 110 GLU A CA 1
ATOM 894 C C . GLU A 1 110 ? 2.156 -1.744 -16.369 1.00 98.38 110 GLU A C 1
ATOM 896 O O . GLU A 1 110 ? 1.337 -1.704 -15.449 1.00 98.38 110 GLU A O 1
ATOM 901 N N . ALA A 1 111 ? 3.196 -2.583 -16.335 1.00 98.50 111 ALA A N 1
ATOM 902 C CA . ALA A 1 111 ? 3.382 -3.577 -15.278 1.00 98.50 111 ALA A CA 1
ATOM 903 C C . ALA A 1 111 ? 3.525 -2.953 -13.877 1.00 98.50 111 ALA A C 1
ATOM 905 O O . ALA A 1 111 ? 3.082 -3.528 -12.877 1.00 98.50 111 ALA A O 1
ATOM 906 N N . TYR A 1 112 ? 4.156 -1.781 -13.777 1.00 98.38 112 TYR A N 1
ATOM 907 C CA . TYR A 1 112 ? 4.241 -1.038 -12.525 1.00 98.38 112 TYR A CA 1
ATOM 908 C C . TYR A 1 112 ? 2.872 -0.490 -12.103 1.00 98.38 112 TYR A C 1
ATOM 910 O O . TYR A 1 112 ? 2.520 -0.580 -10.925 1.00 98.38 112 TYR A O 1
ATOM 918 N N . GLN A 1 113 ? 2.073 0.024 -13.042 1.00 98.25 113 GLN A N 1
ATOM 919 C CA . GLN A 1 113 ? 0.714 0.481 -12.754 1.00 98.25 113 GLN A CA 1
ATOM 920 C C . GLN A 1 113 ? -0.187 -0.670 -12.272 1.00 98.25 113 GLN A C 1
ATOM 922 O O . GLN A 1 113 ? -0.953 -0.496 -11.316 1.00 98.25 113 GLN A O 1
ATOM 927 N N . ASP A 1 114 ? -0.047 -1.860 -12.856 1.00 98.25 114 ASP A N 1
ATOM 928 C CA . ASP A 1 114 ? -0.731 -3.073 -12.398 1.00 98.25 114 ASP A CA 1
ATOM 929 C C . ASP A 1 114 ? -0.292 -3.465 -10.983 1.00 98.25 114 ASP A C 1
ATOM 931 O O . ASP A 1 114 ? -1.126 -3.731 -10.113 1.00 98.25 114 ASP A O 1
ATOM 935 N N . LEU A 1 115 ? 1.017 -3.426 -10.706 1.00 98.25 115 LEU A N 1
ATOM 936 C CA . LEU A 1 115 ? 1.548 -3.654 -9.362 1.00 98.25 115 LEU A CA 1
ATOM 937 C C . LEU A 1 115 ? 0.956 -2.672 -8.344 1.00 98.25 115 LEU A C 1
ATOM 939 O O . LEU A 1 115 ? 0.547 -3.102 -7.265 1.00 98.25 115 LEU A O 1
ATOM 943 N N . VAL A 1 116 ? 0.898 -1.378 -8.664 1.00 98.12 116 VAL A N 1
ATOM 944 C CA . VAL A 1 116 ? 0.298 -0.359 -7.789 1.00 98.12 116 VAL A CA 1
ATOM 945 C C . VAL A 1 116 ? -1.183 -0.651 -7.553 1.00 98.12 116 VAL A C 1
ATOM 947 O O . VAL A 1 116 ? -1.650 -0.534 -6.421 1.00 98.12 116 VAL A O 1
ATOM 950 N N . THR A 1 117 ? -1.914 -1.089 -8.577 1.00 98.31 117 THR A N 1
ATOM 951 C CA . THR A 1 117 ? -3.345 -1.419 -8.479 1.00 98.31 117 THR A CA 1
ATOM 952 C C . THR A 1 117 ? -3.590 -2.620 -7.560 1.00 98.31 117 THR A C 1
ATOM 954 O O . THR A 1 117 ? -4.391 -2.542 -6.620 1.00 98.31 117 THR A O 1
ATOM 957 N N . VAL A 1 118 ? -2.847 -3.711 -7.760 1.00 98.25 118 VAL A N 1
ATOM 958 C CA . VAL A 1 118 ? -2.927 -4.914 -6.915 1.00 98.25 118 VAL A CA 1
ATOM 959 C C . VAL A 1 118 ? -2.488 -4.604 -5.483 1.00 98.25 118 VAL A C 1
ATOM 961 O O . VAL A 1 118 ? -3.170 -4.976 -4.528 1.00 98.25 118 VAL A O 1
ATOM 964 N N . ALA A 1 119 ? -1.382 -3.871 -5.314 1.00 97.50 119 ALA A N 1
ATOM 965 C CA . ALA A 1 119 ? -0.910 -3.440 -4.002 1.00 97.50 119 ALA A CA 1
ATOM 966 C C . ALA A 1 119 ? -1.965 -2.584 -3.292 1.00 97.50 119 ALA A C 1
ATOM 968 O O . ALA A 1 119 ? -2.292 -2.855 -2.141 1.00 97.50 119 ALA A O 1
ATOM 969 N N . THR A 1 120 ? -2.545 -1.597 -3.976 1.00 97.94 120 THR A N 1
ATOM 970 C CA . THR A 1 120 ? -3.585 -0.727 -3.412 1.00 97.94 120 THR A CA 1
ATOM 971 C C . THR A 1 120 ? -4.755 -1.551 -2.892 1.00 97.94 120 THR A C 1
ATOM 973 O O . THR A 1 120 ? -5.155 -1.382 -1.743 1.00 97.94 120 THR A O 1
ATOM 976 N N . THR A 1 121 ? -5.248 -2.494 -3.693 1.00 97.31 121 THR A N 1
ATOM 977 C CA . THR A 1 121 ? -6.366 -3.367 -3.312 1.00 97.31 121 THR A CA 1
ATOM 978 C C . THR A 1 121 ? -6.017 -4.222 -2.088 1.00 97.31 121 THR A C 1
ATOM 980 O O . THR A 1 121 ? -6.784 -4.287 -1.127 1.00 97.31 121 THR A O 1
ATOM 983 N N . PHE A 1 122 ? -4.827 -4.831 -2.071 1.00 97.50 122 PHE A N 1
ATOM 984 C CA . PHE A 1 122 ? -4.357 -5.649 -0.950 1.00 97.50 122 PHE A CA 1
ATOM 985 C C . PHE A 1 122 ? -4.190 -4.854 0.347 1.00 97.50 122 PHE A C 1
ATOM 987 O O . PHE A 1 122 ? -4.680 -5.262 1.398 1.00 97.50 122 PHE A O 1
ATOM 994 N N . PHE A 1 123 ? -3.535 -3.698 0.291 1.00 96.94 123 PHE A N 1
ATOM 995 C CA . PHE A 1 123 ? -3.306 -2.886 1.481 1.00 96.94 123 PHE A CA 1
ATOM 996 C C . PHE A 1 123 ? -4.583 -2.205 1.976 1.00 96.94 123 PHE A C 1
ATOM 998 O O . PHE A 1 123 ? -4.753 -2.063 3.182 1.00 96.94 123 PHE A O 1
ATOM 1005 N N . GLN A 1 124 ? -5.523 -1.852 1.095 1.00 96.19 124 GLN A N 1
ATOM 1006 C CA . GLN A 1 124 ? -6.855 -1.410 1.518 1.00 96.19 124 GLN A CA 1
ATOM 1007 C C . GLN A 1 124 ? -7.589 -2.499 2.304 1.00 96.19 124 GLN A C 1
ATOM 1009 O O . GLN A 1 124 ? -8.161 -2.196 3.348 1.00 96.19 124 GLN A O 1
ATOM 1014 N N . TYR A 1 125 ? -7.512 -3.754 1.849 1.00 95.56 125 TYR A N 1
ATOM 1015 C CA . TYR A 1 125 ? -8.061 -4.893 2.582 1.00 95.56 125 TYR A CA 1
ATOM 1016 C C . TYR A 1 125 ? -7.411 -5.056 3.965 1.00 95.56 125 TYR A C 1
ATOM 1018 O O . TYR A 1 125 ? -8.125 -5.191 4.955 1.00 95.56 125 TYR A O 1
ATOM 1026 N N . LEU A 1 126 ? -6.078 -4.966 4.062 1.00 94.94 126 LEU A N 1
ATOM 1027 C CA . LEU A 1 126 ? -5.371 -5.057 5.348 1.00 94.94 126 LEU A CA 1
ATOM 1028 C C . LEU A 1 126 ? -5.676 -3.894 6.299 1.00 94.94 126 LEU A C 1
ATOM 1030 O O . LEU A 1 126 ? -5.693 -4.082 7.510 1.00 94.94 126 LEU A O 1
ATOM 1034 N N . LEU A 1 127 ? -5.894 -2.690 5.768 1.00 95.50 127 LEU A N 1
ATOM 1035 C CA . LEU A 1 127 ? -6.178 -1.503 6.573 1.00 95.50 127 LEU A CA 1
ATOM 1036 C C . LEU A 1 127 ? -7.582 -1.523 7.182 1.00 95.50 127 LEU A C 1
ATOM 1038 O O . LEU A 1 127 ? -7.797 -0.868 8.203 1.00 95.50 127 LEU A O 1
ATOM 1042 N N . GLN A 1 128 ? -8.535 -2.218 6.558 1.00 94.88 128 GLN A N 1
ATOM 1043 C CA . GLN A 1 128 ? -9.949 -2.110 6.910 1.00 94.88 128 GLN A CA 1
ATOM 1044 C C . GLN A 1 128 ? -10.249 -2.464 8.380 1.00 94.88 128 GLN A C 1
ATOM 1046 O O . GLN A 1 128 ? -10.817 -1.608 9.055 1.00 94.88 128 GLN A O 1
ATOM 1051 N N . PRO A 1 129 ? -9.785 -3.600 8.943 1.00 94.25 129 PRO A N 1
ATOM 1052 C CA . PRO A 1 129 ? -10.092 -3.955 10.332 1.00 94.25 129 PRO A CA 1
ATOM 1053 C C . PRO A 1 129 ? -9.613 -2.909 11.345 1.00 94.25 129 PRO A C 1
ATOM 1055 O O . PRO A 1 129 ? -10.280 -2.642 12.338 1.00 94.25 129 PRO A O 1
ATOM 1058 N N . PHE A 1 130 ? -8.473 -2.267 11.084 1.00 95.38 130 PHE A N 1
ATOM 1059 C CA . PHE A 1 130 ? -7.933 -1.231 11.965 1.00 95.38 130 PHE A CA 1
ATOM 1060 C C . PHE A 1 130 ? -8.665 0.104 11.813 1.00 95.38 130 PHE A C 1
ATOM 1062 O O . PHE A 1 130 ? -8.808 0.847 12.783 1.00 95.38 130 PHE A O 1
ATOM 1069 N N . ARG A 1 131 ? -9.155 0.423 10.609 1.00 97.25 131 ARG A N 1
ATOM 1070 C CA . ARG A 1 131 ? -10.016 1.597 10.396 1.00 97.25 131 ARG A CA 1
ATOM 1071 C C . ARG A 1 131 ? -11.325 1.441 11.155 1.00 97.25 131 ARG A C 1
ATOM 1073 O O . ARG A 1 131 ? -11.693 2.370 11.873 1.00 97.25 131 ARG A O 1
ATOM 1080 N N . ASP A 1 132 ? -11.934 0.265 11.044 1.00 94.44 132 ASP A N 1
ATOM 1081 C CA . ASP A 1 132 ? -13.167 -0.088 11.742 1.00 94.44 132 ASP A CA 1
ATOM 1082 C C . ASP A 1 132 ? -12.940 -0.065 13.257 1.00 94.44 132 ASP A C 1
ATOM 1084 O O . ASP A 1 132 ? -13.702 0.562 13.988 1.00 94.44 132 ASP A O 1
ATOM 1088 N N . MET A 1 133 ? -11.834 -0.648 13.738 1.00 96.81 133 MET A N 1
ATOM 1089 C CA . MET A 1 133 ? -11.500 -0.655 15.163 1.00 96.81 133 MET A CA 1
ATOM 1090 C C . MET A 1 133 ? -11.286 0.753 15.722 1.00 96.81 133 MET A C 1
ATOM 1092 O O . MET A 1 133 ? -11.765 1.068 16.811 1.00 96.81 133 MET A O 1
ATOM 1096 N N . ARG A 1 134 ? -10.593 1.621 14.977 1.00 96.44 134 ARG A N 1
ATOM 1097 C CA . ARG A 1 134 ? -10.393 3.022 15.360 1.00 96.44 134 ARG A CA 1
ATOM 1098 C C . ARG A 1 134 ? -11.726 3.765 15.451 1.00 96.44 134 ARG A C 1
ATOM 1100 O O . ARG A 1 134 ? -11.938 4.497 16.413 1.00 96.44 134 ARG A O 1
ATOM 1107 N N . GLU A 1 135 ? -12.606 3.598 14.466 1.00 96.50 135 GLU A N 1
ATOM 1108 C CA . GLU A 1 135 ? -13.932 4.227 14.467 1.00 96.50 135 GLU A CA 1
ATOM 1109 C C . GLU A 1 135 ? -14.783 3.731 15.640 1.00 96.50 135 GLU A C 1
ATOM 1111 O O . GLU A 1 135 ? -15.279 4.539 16.426 1.00 96.50 135 GLU A O 1
ATOM 1116 N N . LEU A 1 136 ? -14.860 2.411 15.817 1.00 95.69 136 LEU A N 1
ATOM 1117 C CA . LEU A 1 136 ? -15.604 1.767 16.893 1.00 95.69 136 LEU A CA 1
ATOM 1118 C C . LEU A 1 136 ? -15.121 2.228 18.272 1.00 95.69 136 LEU A C 1
ATOM 1120 O O . LEU A 1 136 ? -15.923 2.626 19.116 1.00 95.69 136 LEU A O 1
ATOM 1124 N N . ALA A 1 137 ? -13.805 2.232 18.489 1.00 93.69 137 ALA A N 1
ATOM 1125 C CA . ALA A 1 137 ? -13.207 2.659 19.745 1.00 93.69 137 ALA A CA 1
ATOM 1126 C C . ALA A 1 137 ? -13.479 4.139 20.051 1.00 93.69 137 ALA A C 1
ATOM 1128 O O . ALA A 1 137 ? -13.775 4.492 21.194 1.00 93.69 137 ALA A O 1
ATOM 1129 N N . CYS A 1 138 ? -13.436 5.008 19.035 1.00 94.38 138 CYS A N 1
ATOM 1130 C CA . CYS A 1 138 ? -13.810 6.411 19.191 1.00 94.38 138 CYS A CA 1
ATOM 1131 C C . CYS A 1 138 ? -15.293 6.584 19.554 1.00 94.38 138 CYS A C 1
ATOM 1133 O O . CYS A 1 138 ? -15.603 7.417 20.408 1.00 94.38 138 CYS A O 1
ATOM 1135 N N . LEU A 1 139 ? -16.196 5.808 18.943 1.00 96.50 139 LEU A N 1
ATOM 1136 C CA . LEU A 1 139 ? -17.632 5.858 19.235 1.00 96.50 139 LEU A CA 1
ATOM 1137 C C . LEU A 1 139 ? -17.938 5.425 20.673 1.00 96.50 139 LEU A C 1
ATOM 1139 O O . LEU A 1 139 ? -18.552 6.200 21.406 1.00 96.50 139 LEU A O 1
ATOM 1143 N N . TYR A 1 140 ? -17.450 4.257 21.105 1.00 96.31 140 TYR A N 1
ATOM 1144 C CA . TYR A 1 140 ? -17.676 3.760 22.469 1.00 96.31 140 TYR A CA 1
ATOM 1145 C C . TYR A 1 140 ? -17.094 4.687 23.527 1.00 96.31 140 TYR A C 1
ATOM 1147 O O . TYR A 1 140 ? -17.773 5.036 24.491 1.00 96.31 140 TYR A O 1
ATOM 1155 N N . LYS A 1 141 ? -15.856 5.153 23.331 1.00 97.06 141 LYS A N 1
ATOM 1156 C CA . LYS A 1 141 ? -15.255 6.123 24.248 1.00 97.06 141 LYS A CA 1
ATOM 1157 C C . LYS A 1 141 ? -16.110 7.386 24.352 1.00 97.06 141 LYS A C 1
ATOM 1159 O O . LYS A 1 141 ? -16.304 7.901 25.448 1.00 97.06 141 LYS A O 1
ATOM 1164 N N . MET A 1 142 ? -16.621 7.895 23.230 1.00 97.62 142 MET A N 1
ATOM 1165 C CA . MET A 1 142 ? -17.465 9.089 23.232 1.00 97.62 142 MET A CA 1
ATOM 1166 C C . MET A 1 142 ? -18.811 8.856 23.928 1.00 97.62 142 MET A C 1
ATOM 1168 O O . MET A 1 142 ? -19.299 9.757 24.604 1.00 97.62 142 MET A O 1
ATOM 1172 N N . GLU A 1 143 ? -19.406 7.672 23.795 1.00 97.88 143 GLU A N 1
ATOM 1173 C CA . GLU A 1 143 ? -20.622 7.299 24.525 1.00 97.88 143 GLU A CA 1
ATOM 1174 C C . GLU A 1 143 ? -20.376 7.229 26.038 1.00 97.88 143 GLU A C 1
ATOM 1176 O O . GLU A 1 143 ? -21.112 7.844 26.805 1.00 97.88 143 GLU A O 1
ATOM 1181 N N . ILE A 1 144 ? -19.275 6.603 26.462 1.00 97.56 144 ILE A N 1
ATOM 1182 C CA . ILE A 1 144 ? -18.877 6.538 27.875 1.00 97.56 144 ILE A CA 1
ATOM 1183 C C . ILE A 1 144 ? -18.668 7.938 28.462 1.00 97.56 144 ILE A C 1
ATOM 1185 O O . ILE A 1 144 ? -19.154 8.230 29.555 1.00 97.56 144 ILE A O 1
ATOM 1189 N N . LEU A 1 145 ? -17.974 8.821 27.737 1.00 97.75 145 LEU A N 1
ATOM 1190 C CA . LEU A 1 145 ? -17.751 10.198 28.181 1.00 97.75 145 LEU A CA 1
ATOM 1191 C C . LEU A 1 145 ? -19.066 10.973 28.337 1.00 97.75 145 LEU A C 1
ATOM 1193 O O . LEU A 1 145 ? -19.191 11.754 29.275 1.00 97.75 145 LEU A O 1
ATOM 1197 N N . LYS A 1 146 ? -20.062 10.725 27.477 1.00 97.94 146 LYS A N 1
ATOM 1198 C CA . LYS A 1 146 ? -21.400 11.312 27.638 1.00 97.94 146 LYS A CA 1
ATOM 1199 C C . LYS A 1 146 ? -22.099 10.791 28.891 1.00 97.94 146 LYS A C 1
ATOM 1201 O O . LYS A 1 146 ? -22.652 11.598 29.629 1.00 97.94 146 LYS A O 1
ATOM 1206 N N . SER A 1 147 ? -22.059 9.486 29.161 1.00 97.38 147 SER A N 1
ATOM 1207 C CA . SER A 1 147 ? -22.628 8.944 30.403 1.00 97.38 147 SER A CA 1
ATOM 1208 C C . SER A 1 147 ? -21.951 9.543 31.639 1.00 97.38 147 SER A C 1
ATOM 1210 O O . SER A 1 147 ? -22.634 9.916 32.584 1.00 97.38 147 SER A O 1
ATOM 1212 N N . LEU A 1 148 ? -20.624 9.709 31.616 1.00 97.50 148 LEU A N 1
ATOM 1213 C CA . LEU A 1 148 ? -19.876 10.360 32.698 1.00 97.50 148 LEU A CA 1
ATOM 1214 C C . LEU A 1 148 ? -20.242 11.843 32.894 1.00 97.50 148 LEU A C 1
ATOM 1216 O O . LEU A 1 148 ? -20.154 12.338 34.014 1.00 97.50 148 LEU A O 1
ATOM 1220 N N . GLU A 1 149 ? -20.625 12.552 31.830 1.00 97.19 149 GLU A N 1
ATOM 1221 C CA . GLU A 1 149 ? -20.965 13.981 31.878 1.00 97.19 149 GLU A CA 1
ATOM 1222 C C . GLU A 1 149 ? -22.427 14.241 32.272 1.00 97.19 149 GLU A C 1
ATOM 1224 O O . GLU A 1 149 ? -22.707 15.207 32.985 1.00 97.19 149 GLU A O 1
ATOM 1229 N N . PHE A 1 150 ? -23.362 13.405 31.808 1.00 96.56 150 PHE A N 1
ATOM 1230 C CA . PHE A 1 150 ? -24.797 13.709 31.864 1.00 96.56 150 PHE A CA 1
ATOM 1231 C C . PHE A 1 150 ? -25.624 12.802 32.782 1.00 96.56 150 PHE A C 1
ATOM 1233 O O . PHE A 1 150 ? -26.774 13.142 33.062 1.00 96.56 150 PHE A O 1
ATOM 1240 N N . GLU A 1 151 ? -25.097 11.665 33.244 1.00 96.44 151 GLU A N 1
ATOM 1241 C CA . GLU A 1 151 ? -25.835 10.747 34.119 1.00 96.44 151 GLU A CA 1
ATOM 1242 C C . GLU A 1 151 ? -25.441 10.910 35.596 1.00 96.44 151 GLU A C 1
ATOM 1244 O O . GLU A 1 151 ? -24.271 11.080 35.942 1.00 96.44 151 GLU A O 1
ATOM 1249 N N . ASP A 1 152 ? -26.421 10.779 36.495 1.00 96.25 152 ASP A N 1
ATOM 1250 C CA . ASP A 1 152 ? -26.186 10.746 37.943 1.00 96.25 152 ASP A CA 1
ATOM 1251 C C . ASP A 1 152 ? -25.648 9.368 38.367 1.00 96.25 152 ASP A C 1
ATOM 1253 O O . ASP A 1 152 ? -26.387 8.460 38.764 1.00 96.25 152 ASP A O 1
ATOM 1257 N N . LEU A 1 153 ? -24.331 9.198 38.259 1.00 96.56 153 LEU A N 1
ATOM 1258 C CA . LEU A 1 153 ? -23.644 7.929 38.495 1.00 96.56 153 LEU A CA 1
ATOM 1259 C C . LEU A 1 153 ? -23.017 7.842 39.893 1.00 96.56 153 LEU A C 1
ATOM 1261 O O . LEU A 1 153 ? -22.486 8.803 40.445 1.00 96.56 153 LEU A O 1
ATOM 1265 N N . GLY A 1 154 ? -23.020 6.636 40.467 1.00 97.75 154 GLY A N 1
ATOM 1266 C CA . GLY A 1 154 ? -22.304 6.353 41.713 1.00 97.75 154 GLY A CA 1
ATOM 1267 C C . GLY A 1 154 ? -20.783 6.229 41.510 1.00 97.75 154 GLY A C 1
ATOM 1268 O O . GLY A 1 154 ? -20.340 5.833 40.430 1.00 97.75 154 GLY A O 1
ATOM 1269 N N . PRO A 1 155 ? -19.962 6.438 42.558 1.00 97.06 155 PRO A N 1
ATOM 1270 C CA . PRO A 1 155 ? -18.498 6.507 42.443 1.00 97.06 155 PRO A CA 1
ATOM 1271 C C . PRO A 1 155 ? -17.863 5.237 41.859 1.00 97.06 155 PRO A C 1
ATOM 1273 O O . PRO A 1 155 ? -16.972 5.320 41.024 1.00 97.06 155 PRO A O 1
ATOM 1276 N N . LYS A 1 156 ? -18.373 4.051 42.219 1.00 97.31 156 LYS A N 1
ATOM 1277 C CA . LYS A 1 156 ? -17.895 2.776 41.651 1.00 97.31 156 LYS A CA 1
ATOM 1278 C C . LYS A 1 156 ? -18.176 2.642 40.151 1.00 97.31 156 LYS A C 1
ATOM 1280 O O . LYS A 1 156 ? -17.435 1.966 39.448 1.00 97.31 156 LYS A O 1
ATOM 1285 N N . ARG A 1 157 ? -19.280 3.225 39.670 1.00 97.31 157 ARG A N 1
ATOM 1286 C CA . ARG A 1 157 ? -19.655 3.181 38.251 1.00 97.31 157 ARG A CA 1
ATOM 1287 C C . ARG A 1 157 ? -18.826 4.174 37.445 1.00 97.31 157 ARG A C 1
ATOM 1289 O O . ARG A 1 157 ? -18.415 3.818 36.350 1.00 97.31 157 ARG A O 1
ATOM 1296 N N . ILE A 1 158 ? -18.551 5.350 38.010 1.00 98.06 158 ILE A N 1
ATOM 1297 C CA . ILE A 1 158 ? -17.633 6.340 37.434 1.00 98.06 158 ILE A CA 1
ATOM 1298 C C . ILE A 1 158 ? -16.253 5.710 37.225 1.00 98.06 158 ILE A C 1
ATOM 1300 O O . ILE A 1 158 ? -15.795 5.650 36.092 1.00 98.06 158 ILE A O 1
ATOM 1304 N N . GLU A 1 159 ? -15.655 5.127 38.269 1.00 98.12 159 GLU A N 1
ATOM 1305 C CA . GLU A 1 159 ? -14.333 4.484 38.180 1.00 98.12 159 GLU A CA 1
ATOM 13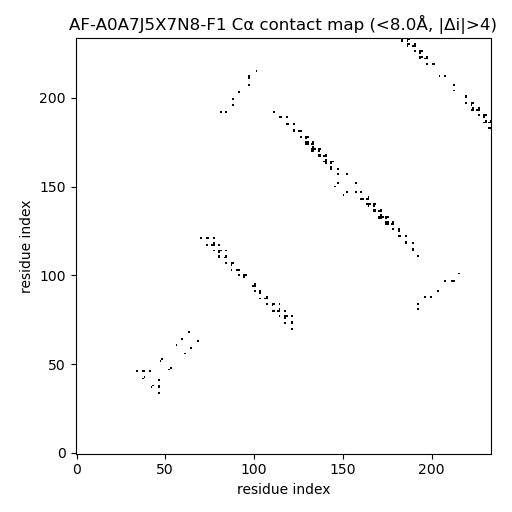06 C C . GLU A 1 159 ? -14.295 3.363 37.123 1.00 98.12 159 GLU A C 1
ATOM 1308 O O . GLU A 1 159 ? -13.347 3.247 36.347 1.00 98.12 159 GLU A O 1
ATOM 1313 N N . ALA A 1 160 ? -15.353 2.546 37.049 1.00 97.94 160 ALA A N 1
ATOM 1314 C CA . ALA A 1 160 ? -15.458 1.494 36.041 1.00 97.94 160 ALA A CA 1
ATOM 1315 C C . ALA A 1 160 ? -15.529 2.052 34.608 1.00 97.94 160 ALA A C 1
ATOM 1317 O O . ALA A 1 160 ? -14.870 1.521 33.717 1.00 97.94 160 ALA A O 1
ATOM 1318 N N . LEU A 1 161 ? -16.307 3.117 34.388 1.00 97.69 161 LEU A N 1
ATOM 1319 C CA . LEU A 1 161 ? -16.441 3.771 33.085 1.00 97.69 161 LEU A CA 1
ATOM 1320 C C . LEU A 1 161 ? -15.165 4.513 32.679 1.00 97.69 161 LEU A C 1
ATOM 1322 O O . LEU A 1 161 ? -14.782 4.460 31.516 1.00 97.69 161 LEU A O 1
ATOM 1326 N N . GLU A 1 162 ? -14.470 5.156 33.616 1.00 98.00 162 GLU A N 1
ATOM 1327 C CA . GLU A 1 162 ? -13.166 5.774 33.353 1.00 98.00 162 GLU A CA 1
ATOM 1328 C C . GLU A 1 162 ? -12.145 4.731 32.892 1.00 98.00 162 GLU A C 1
ATOM 1330 O O . GLU A 1 162 ? -11.441 4.942 31.903 1.00 98.00 162 GLU A O 1
ATOM 1335 N N . LYS A 1 163 ? -12.115 3.567 33.554 1.00 98.25 163 LYS A N 1
ATOM 1336 C CA . LYS A 1 163 ? -11.272 2.447 33.132 1.00 98.25 163 LYS A CA 1
ATOM 1337 C C . LYS A 1 163 ? -11.657 1.935 31.739 1.00 98.25 163 LYS A C 1
ATOM 1339 O O . LYS A 1 163 ? -10.780 1.706 30.913 1.00 98.25 163 LYS A O 1
ATOM 1344 N N . GLU A 1 164 ? -12.948 1.782 31.458 1.00 97.81 164 GLU A N 1
ATOM 1345 C CA . GLU A 1 164 ? -13.424 1.332 30.147 1.00 97.81 164 GLU A CA 1
ATOM 1346 C C . GLU A 1 164 ? -13.074 2.339 29.032 1.00 97.81 164 GLU A C 1
ATOM 1348 O O . GLU A 1 164 ? -12.592 1.954 27.966 1.00 97.81 164 GLU A O 1
ATOM 1353 N N . ALA A 1 165 ? -13.242 3.641 29.282 1.00 98.12 165 ALA A N 1
ATOM 1354 C CA . ALA A 1 165 ? -12.863 4.700 28.345 1.00 98.12 165 ALA A CA 1
ATOM 1355 C C . ALA A 1 165 ? -11.362 4.684 28.027 1.00 98.12 165 ALA A C 1
ATOM 1357 O O . ALA A 1 165 ? -10.960 4.969 26.894 1.00 98.12 165 ALA A O 1
ATOM 1358 N N . GLU A 1 166 ? -10.542 4.352 29.022 1.00 98.25 166 GLU A N 1
ATOM 1359 C CA . GLU A 1 166 ? -9.103 4.201 28.873 1.00 98.25 166 GLU A CA 1
ATOM 1360 C C . GLU A 1 166 ? -8.738 2.965 28.038 1.00 98.25 166 GLU A C 1
ATOM 1362 O O . GLU A 1 166 ? -7.931 3.064 27.116 1.00 98.25 166 GLU A O 1
ATOM 1367 N N . GLU A 1 167 ? -9.402 1.828 28.257 1.00 98.00 167 GLU A N 1
ATOM 1368 C CA . GLU A 1 167 ? -9.229 0.632 27.422 1.00 98.00 167 GLU A CA 1
ATOM 1369 C C . GLU A 1 167 ? -9.591 0.904 25.950 1.00 98.00 167 GLU A C 1
ATOM 1371 O O . GLU A 1 167 ? -8.865 0.502 25.035 1.00 98.00 167 GLU A O 1
ATOM 1376 N N . TRP A 1 168 ? -10.685 1.631 25.695 1.00 97.50 168 TRP A N 1
ATOM 1377 C CA . TRP A 1 168 ? -11.049 2.060 24.341 1.00 97.50 168 TRP A CA 1
ATOM 1378 C C . TRP A 1 168 ? -10.055 3.066 23.754 1.00 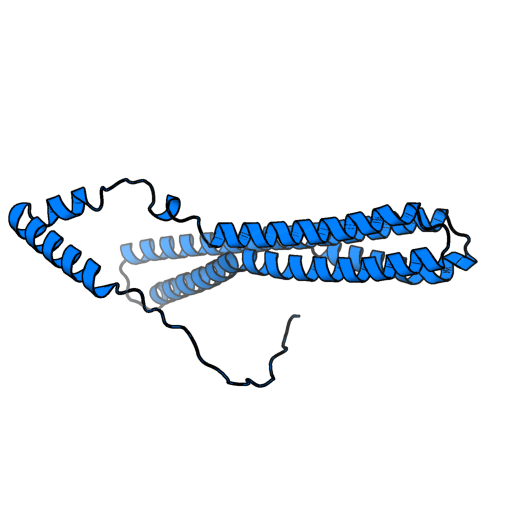97.50 168 TRP A C 1
ATOM 1380 O O . TRP A 1 168 ? -9.776 3.012 22.555 1.00 97.50 168 TRP A O 1
ATOM 1390 N N . ARG A 1 169 ? -9.468 3.949 24.574 1.00 97.56 169 ARG A N 1
ATOM 1391 C CA . ARG A 1 169 ? -8.389 4.848 24.136 1.00 97.56 169 ARG A CA 1
ATOM 1392 C C . ARG A 1 169 ? -7.188 4.047 23.633 1.00 97.56 169 ARG A C 1
ATOM 1394 O O . ARG A 1 169 ? -6.748 4.296 22.513 1.00 97.56 169 ARG A O 1
ATOM 1401 N N . THR A 1 170 ? -6.707 3.077 24.411 1.00 97.38 170 THR A N 1
ATOM 1402 C CA . THR A 1 170 ? -5.571 2.228 24.019 1.00 97.38 170 THR A CA 1
ATOM 1403 C C . THR A 1 170 ? -5.863 1.464 22.728 1.00 97.38 170 THR A C 1
ATOM 1405 O O . THR A 1 170 ? -5.067 1.518 21.797 1.00 97.38 170 THR A O 1
ATOM 1408 N N . LYS A 1 171 ? -7.051 0.857 22.600 1.00 93.31 171 LYS A N 1
ATOM 1409 C CA . LYS A 1 171 ? -7.465 0.162 21.366 1.00 93.31 171 LYS A CA 1
ATOM 1410 C C . LYS A 1 171 ? -7.442 1.067 20.127 1.00 93.31 171 LYS A C 1
ATOM 1412 O O . LYS A 1 171 ? -7.045 0.625 19.050 1.00 93.31 171 LYS A O 1
ATOM 1417 N N . ALA A 1 172 ? -7.871 2.325 20.259 1.00 95.75 172 ALA A N 1
ATOM 1418 C CA . ALA A 1 172 ? -7.816 3.290 19.162 1.00 95.75 172 ALA A CA 1
ATOM 1419 C C . ALA A 1 172 ? -6.369 3.659 18.792 1.00 95.75 172 ALA A C 1
ATOM 1421 O O . ALA A 1 172 ? -6.052 3.774 17.608 1.00 95.75 172 ALA A O 1
ATOM 1422 N N . GLU A 1 173 ? -5.499 3.833 19.789 1.00 97.56 173 GLU A N 1
ATOM 1423 C CA . GLU A 1 173 ? -4.076 4.138 19.599 1.00 97.56 173 GLU A CA 1
ATOM 1424 C C . GLU A 1 173 ? -3.339 2.989 18.899 1.00 97.56 173 GLU A C 1
ATOM 1426 O O . GLU A 1 173 ? -2.661 3.225 17.897 1.00 97.56 173 GLU A O 1
ATOM 1431 N N . ASP A 1 174 ? -3.565 1.747 19.330 1.00 95.50 174 ASP A N 1
ATOM 1432 C CA . ASP A 1 174 ? -2.992 0.546 18.709 1.00 95.50 174 ASP A CA 1
ATOM 1433 C C . ASP A 1 174 ? -3.463 0.372 17.255 1.00 95.50 174 ASP A C 1
ATOM 1435 O O . ASP A 1 174 ? -2.681 0.034 16.358 1.00 95.50 174 ASP A O 1
ATOM 1439 N N . ALA A 1 175 ? -4.742 0.656 16.985 1.00 93.00 175 ALA A N 1
ATOM 1440 C CA . ALA A 1 175 ? -5.288 0.633 15.632 1.00 93.00 175 ALA A CA 1
ATOM 1441 C C . ALA A 1 175 ? -4.656 1.715 14.738 1.00 93.00 175 ALA A C 1
ATOM 1443 O O . ALA A 1 175 ? -4.346 1.452 13.574 1.00 93.00 175 ALA A O 1
ATOM 1444 N N . VAL A 1 176 ? -4.423 2.922 15.267 1.00 97.81 176 VAL A N 1
ATOM 1445 C CA . VAL A 1 176 ? -3.730 4.002 14.543 1.00 97.81 176 VAL A CA 1
ATOM 1446 C C . VAL A 1 176 ? -2.284 3.622 14.233 1.00 97.81 176 VAL A C 1
ATOM 1448 O O . VAL A 1 176 ? -1.858 3.818 13.093 1.00 97.81 176 VAL A O 1
ATOM 1451 N N . ALA A 1 177 ? -1.556 3.048 15.193 1.00 96.38 177 ALA A N 1
ATOM 1452 C CA . ALA A 1 177 ? -0.194 2.562 14.973 1.00 96.38 177 ALA A CA 1
ATOM 1453 C C . ALA A 1 177 ? -0.158 1.487 13.872 1.00 96.38 177 ALA A C 1
ATOM 1455 O O . ALA A 1 177 ? 0.605 1.595 12.914 1.00 96.38 177 ALA A O 1
ATOM 1456 N N . SER A 1 178 ? -1.084 0.525 13.921 1.00 96.31 178 SER A N 1
ATOM 1457 C CA . SER A 1 178 ? -1.203 -0.522 12.897 1.00 96.31 178 SER A CA 1
ATOM 1458 C C . SER A 1 178 ? -1.520 0.045 11.505 1.00 96.31 178 SER A C 1
ATOM 1460 O O . SER A 1 178 ? -0.946 -0.386 10.504 1.00 96.31 178 SER A O 1
ATOM 1462 N N . ILE A 1 179 ? -2.396 1.055 11.413 1.00 96.00 179 ILE A N 1
ATOM 1463 C CA . ILE A 1 179 ? -2.677 1.764 10.152 1.00 96.00 179 ILE A CA 1
ATOM 1464 C C . ILE A 1 179 ? -1.404 2.407 9.589 1.00 96.00 179 ILE A C 1
ATOM 1466 O O . ILE A 1 179 ? -1.171 2.337 8.378 1.00 96.00 179 ILE A O 1
ATOM 1470 N N . GLN A 1 180 ? -0.598 3.043 10.442 1.00 96.88 180 GLN A N 1
ATOM 1471 C CA . GLN A 1 180 ? 0.653 3.683 10.035 1.00 96.88 180 GLN A CA 1
ATOM 1472 C C . GLN A 1 180 ? 1.657 2.649 9.520 1.00 96.88 180 GLN A C 1
ATOM 1474 O O . GLN A 1 180 ? 2.124 2.792 8.391 1.00 96.88 180 GLN A O 1
ATOM 1479 N N . ASP A 1 181 ? 1.897 1.568 10.263 1.00 97.06 181 ASP A N 1
ATOM 1480 C CA . ASP A 1 181 ? 2.832 0.502 9.876 1.00 97.06 181 ASP A CA 1
ATOM 1481 C C . ASP A 1 181 ? 2.469 -0.134 8.527 1.00 97.06 181 ASP A C 1
ATOM 1483 O O . ASP A 1 181 ? 3.319 -0.338 7.651 1.00 97.06 181 ASP A O 1
ATOM 1487 N N . ILE A 1 182 ? 1.179 -0.405 8.315 1.00 95.62 182 ILE A N 1
ATOM 1488 C CA . ILE A 1 182 ? 0.673 -0.965 7.058 1.00 95.62 182 ILE A CA 1
ATOM 1489 C C . ILE A 1 182 ? 0.845 0.038 5.908 1.00 95.62 182 ILE A C 1
ATOM 1491 O O . ILE A 1 182 ? 1.252 -0.346 4.808 1.00 95.62 182 ILE A O 1
ATOM 1495 N N . THR A 1 183 ? 0.586 1.324 6.153 1.00 97.00 183 THR A N 1
ATOM 1496 C CA . THR A 1 183 ? 0.740 2.392 5.150 1.00 97.00 183 THR A CA 1
ATOM 1497 C C . THR A 1 183 ? 2.207 2.588 4.759 1.00 97.00 183 THR A C 1
ATOM 1499 O O . THR A 1 183 ? 2.525 2.653 3.570 1.00 97.00 183 THR A O 1
ATOM 1502 N N . VAL A 1 184 ? 3.117 2.602 5.734 1.00 97.12 184 VAL A N 1
ATOM 1503 C CA . VAL A 1 184 ? 4.568 2.643 5.502 1.00 97.12 184 VAL A CA 1
ATOM 1504 C C . VAL A 1 184 ? 5.009 1.428 4.687 1.00 97.12 184 VAL A C 1
ATOM 1506 O O . VAL A 1 184 ? 5.758 1.559 3.717 1.00 97.12 184 VAL A O 1
ATOM 1509 N N . THR A 1 185 ? 4.487 0.242 5.012 1.00 96.88 185 THR A N 1
ATOM 1510 C CA . THR A 1 185 ? 4.788 -0.987 4.268 1.00 96.88 185 THR A CA 1
ATOM 1511 C C . THR A 1 185 ? 4.319 -0.902 2.813 1.00 96.88 185 THR A C 1
ATOM 1513 O O . THR A 1 185 ? 5.051 -1.333 1.922 1.00 96.88 185 THR A O 1
ATOM 1516 N N . TYR A 1 186 ? 3.145 -0.324 2.538 1.00 97.62 186 TYR A N 1
ATOM 1517 C CA . TYR A 1 186 ? 2.672 -0.082 1.170 1.00 97.62 186 TYR A CA 1
ATOM 1518 C C . TYR A 1 186 ? 3.680 0.755 0.371 1.00 97.62 186 TYR A C 1
ATOM 1520 O O . TYR A 1 186 ? 4.178 0.290 -0.661 1.00 97.62 186 TYR A O 1
ATOM 1528 N N . PHE A 1 187 ? 4.048 1.934 0.884 1.00 97.31 187 PHE A N 1
ATOM 1529 C CA . PHE A 1 187 ? 4.970 2.839 0.192 1.00 97.31 187 PHE A CA 1
ATOM 1530 C C . PHE A 1 187 ? 6.368 2.244 0.046 1.00 97.31 187 PHE A C 1
ATOM 1532 O O . PHE A 1 187 ? 6.990 2.392 -1.005 1.00 97.31 187 PHE A O 1
ATOM 1539 N N . ALA A 1 188 ? 6.850 1.499 1.044 1.00 96.31 188 ALA A N 1
ATOM 1540 C CA . ALA A 1 188 ? 8.124 0.796 0.951 1.00 96.31 188 ALA A CA 1
ATOM 1541 C C . ALA A 1 188 ? 8.137 -0.227 -0.201 1.00 96.31 188 ALA A C 1
ATOM 1543 O O . ALA A 1 188 ? 9.151 -0.387 -0.884 1.00 96.31 188 ALA A O 1
ATOM 1544 N N . GLN A 1 189 ? 7.020 -0.921 -0.451 1.00 94.62 189 GLN A N 1
ATOM 1545 C CA . GLN A 1 189 ? 6.930 -1.923 -1.517 1.00 94.62 189 GLN A CA 1
ATOM 1546 C C . GLN A 1 189 ? 6.856 -1.292 -2.915 1.00 94.62 189 GLN A C 1
ATOM 1548 O O . GLN A 1 189 ? 7.526 -1.790 -3.823 1.00 94.62 189 GLN A O 1
ATOM 1553 N N . THR A 1 190 ? 6.086 -0.215 -3.100 1.00 96.00 190 THR A N 1
ATOM 1554 C CA . THR A 1 190 ? 5.976 0.484 -4.396 1.00 96.00 190 THR A CA 1
ATOM 1555 C C . THR A 1 190 ? 7.245 1.277 -4.713 1.00 96.00 190 THR A C 1
ATOM 1557 O O . THR A 1 190 ? 7.782 1.150 -5.818 1.00 96.00 190 THR A O 1
ATOM 1560 N N . SER A 1 191 ? 7.823 1.954 -3.714 1.00 96.75 191 SER A N 1
ATOM 1561 C CA . SER A 1 191 ? 9.084 2.699 -3.849 1.00 96.75 191 SER A CA 1
ATOM 1562 C C . SER A 1 191 ? 10.236 1.773 -4.218 1.00 96.75 191 SER A C 1
ATOM 1564 O O . SER A 1 191 ? 11.091 2.125 -5.027 1.00 96.75 191 SER A O 1
ATOM 1566 N N . LYS A 1 192 ? 10.258 0.546 -3.681 1.00 96.94 192 LYS A N 1
ATOM 1567 C CA . LYS A 1 192 ? 11.274 -0.452 -4.035 1.00 96.94 192 LYS A CA 1
ATOM 1568 C C . LYS A 1 192 ? 11.213 -0.849 -5.512 1.00 96.94 192 LYS A C 1
ATOM 1570 O O . LYS A 1 192 ? 12.265 -1.060 -6.116 1.00 96.94 192 LYS A O 1
ATOM 1575 N N . ALA A 1 193 ? 10.017 -0.956 -6.094 1.00 97.38 193 ALA A N 1
ATOM 1576 C CA . ALA A 1 193 ? 9.865 -1.234 -7.521 1.00 97.38 193 ALA A CA 1
ATOM 1577 C C . ALA A 1 193 ? 10.337 -0.042 -8.372 1.00 97.38 193 ALA A C 1
ATOM 1579 O O . ALA A 1 193 ? 11.166 -0.236 -9.261 1.00 97.38 193 ALA A O 1
ATOM 1580 N N . LEU A 1 194 ? 9.926 1.186 -8.024 1.00 97.94 194 LEU A N 1
ATOM 1581 C CA . LEU A 1 194 ? 10.401 2.412 -8.683 1.00 97.94 194 LEU A CA 1
ATOM 1582 C C . LEU A 1 194 ? 11.922 2.564 -8.614 1.00 97.94 194 LEU A C 1
ATOM 1584 O O . LEU A 1 194 ? 12.558 2.903 -9.609 1.00 97.94 194 LEU A O 1
ATOM 1588 N N . ALA A 1 195 ? 12.522 2.283 -7.456 1.00 97.81 195 ALA A N 1
ATOM 1589 C CA . ALA A 1 195 ? 13.968 2.320 -7.276 1.00 97.81 195 ALA A CA 1
ATOM 1590 C C . ALA A 1 195 ? 14.675 1.294 -8.173 1.00 97.81 195 ALA A C 1
ATOM 1592 O O . ALA A 1 195 ? 15.711 1.607 -8.756 1.00 97.81 195 ALA A O 1
ATOM 1593 N N . GLY A 1 196 ? 14.102 0.095 -8.322 1.00 97.69 196 GLY A N 1
ATOM 1594 C CA . GLY A 1 196 ? 14.593 -0.922 -9.254 1.00 97.69 196 GLY A CA 1
ATOM 1595 C C . GLY A 1 196 ? 14.561 -0.447 -10.708 1.00 97.69 196 GLY A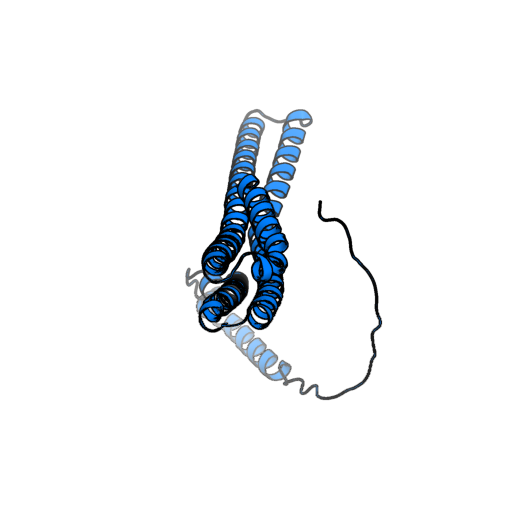 C 1
ATOM 1596 O O . GLY A 1 196 ? 15.579 -0.523 -11.392 1.00 97.69 196 GLY A O 1
ATOM 1597 N N . MET A 1 197 ? 13.431 0.111 -11.147 1.00 98.06 197 MET A N 1
ATOM 1598 C CA . MET A 1 197 ? 13.258 0.640 -12.507 1.00 98.06 197 MET A CA 1
ATOM 1599 C C . MET A 1 197 ? 14.188 1.821 -12.790 1.00 98.06 197 MET A C 1
ATOM 1601 O O . MET A 1 197 ? 14.890 1.841 -13.801 1.00 98.06 19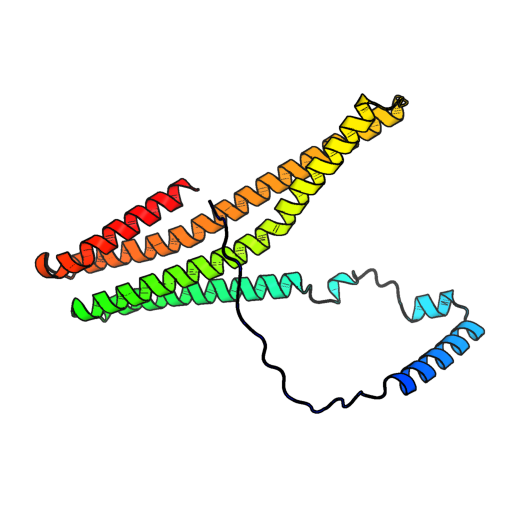7 MET A O 1
ATOM 1605 N N . SER A 1 198 ? 14.257 2.783 -11.865 1.00 97.50 198 SER A N 1
ATOM 1606 C CA . SER A 1 198 ? 15.147 3.937 -11.992 1.00 97.50 198 SER A CA 1
ATOM 1607 C C . SER A 1 198 ? 16.604 3.495 -12.066 1.00 97.50 198 SER A C 1
ATOM 1609 O O . SER A 1 198 ? 17.336 4.002 -12.908 1.00 97.50 198 SER A O 1
ATOM 1611 N N . LYS A 1 199 ? 17.029 2.545 -11.221 1.00 96.69 199 LYS A N 1
ATOM 1612 C CA . LYS A 1 199 ? 18.396 2.018 -11.246 1.00 96.69 199 LYS A CA 1
ATOM 1613 C C . LYS A 1 199 ? 18.712 1.354 -12.586 1.00 96.69 199 LYS A C 1
ATOM 1615 O O . LYS A 1 199 ? 19.767 1.631 -13.149 1.00 96.69 199 LYS A O 1
ATOM 1620 N N . GLN A 1 200 ? 17.810 0.521 -13.103 1.00 96.94 200 GLN A N 1
ATOM 1621 C CA . GLN A 1 200 ? 18.033 -0.165 -14.374 1.00 96.94 200 GLN A CA 1
ATOM 1622 C C . GLN A 1 200 ? 18.174 0.830 -15.536 1.00 96.94 200 GLN A C 1
ATOM 1624 O O . GLN A 1 200 ? 19.091 0.704 -16.342 1.00 96.94 200 GLN A O 1
ATOM 1629 N N . MET A 1 201 ? 17.346 1.880 -15.569 1.00 96.62 201 MET A N 1
ATOM 1630 C CA . MET A 1 201 ? 17.469 2.938 -16.576 1.00 96.62 201 MET A CA 1
ATOM 1631 C C . MET A 1 201 ? 18.795 3.715 -16.487 1.00 96.62 201 MET A C 1
ATOM 1633 O O . MET A 1 201 ? 19.309 4.146 -17.519 1.00 96.62 201 MET A O 1
ATOM 1637 N N . GLU A 1 202 ? 19.380 3.906 -15.298 1.00 95.38 202 GLU A N 1
ATOM 1638 C CA . GLU A 1 202 ? 20.723 4.508 -15.184 1.00 95.38 202 GLU A CA 1
ATOM 1639 C C . GLU A 1 202 ? 21.804 3.619 -15.807 1.00 95.38 202 GLU A C 1
ATOM 1641 O O . GLU A 1 202 ? 22.720 4.118 -16.462 1.00 95.38 202 GLU A O 1
ATOM 1646 N N . GLU A 1 203 ? 21.696 2.301 -15.625 1.00 94.75 203 GLU A N 1
ATOM 1647 C CA . GLU A 1 203 ? 22.604 1.335 -16.252 1.00 94.75 203 GLU A CA 1
ATOM 1648 C C . GLU A 1 203 ? 22.456 1.367 -17.780 1.00 94.75 203 GLU A C 1
ATOM 1650 O O . GLU A 1 203 ? 23.451 1.372 -18.509 1.00 94.75 203 GLU A O 1
ATOM 1655 N N . ASP A 1 204 ? 21.225 1.489 -18.280 1.00 95.19 204 ASP A N 1
ATOM 1656 C CA . ASP A 1 204 ? 20.969 1.619 -19.712 1.00 95.19 204 ASP A CA 1
ATOM 1657 C C . ASP A 1 204 ? 21.507 2.920 -20.292 1.00 95.19 204 ASP A C 1
ATOM 1659 O O . ASP A 1 204 ? 22.077 2.919 -21.383 1.00 95.19 204 ASP A O 1
ATOM 1663 N N . LYS A 1 205 ? 21.414 4.032 -19.559 1.00 94.06 205 LYS A N 1
ATOM 1664 C CA . LYS A 1 205 ? 21.980 5.315 -19.987 1.00 94.06 205 LYS A CA 1
ATOM 1665 C C . LYS A 1 205 ? 23.468 5.213 -20.322 1.00 94.06 205 LYS A C 1
ATOM 1667 O O . LYS A 1 205 ? 23.919 5.874 -21.253 1.00 94.06 205 LYS A O 1
ATOM 1672 N N . ALA A 1 206 ? 24.223 4.374 -19.612 1.00 91.56 206 ALA A N 1
ATOM 1673 C CA . ALA A 1 206 ? 25.640 4.148 -19.896 1.00 91.56 206 ALA A CA 1
ATOM 1674 C C . ALA A 1 206 ? 25.886 3.354 -21.197 1.00 91.56 206 ALA A C 1
ATOM 1676 O O . ALA A 1 206 ? 26.969 3.447 -21.775 1.00 91.56 206 ALA A O 1
ATOM 1677 N N . ARG A 1 207 ? 24.893 2.592 -21.677 1.00 92.81 207 ARG A N 1
ATOM 1678 C CA . ARG A 1 207 ? 24.974 1.756 -22.890 1.00 92.81 207 ARG A CA 1
ATOM 1679 C C . ARG A 1 207 ? 24.663 2.525 -24.177 1.00 92.81 207 ARG A C 1
ATOM 1681 O O . ARG A 1 207 ? 25.047 2.075 -25.254 1.00 92.81 207 ARG A O 1
ATOM 1688 N N . PHE A 1 208 ? 23.986 3.671 -24.090 1.00 91.12 208 PHE A N 1
ATOM 1689 C CA . PHE A 1 208 ? 23.534 4.436 -25.256 1.00 91.12 208 PHE A CA 1
ATOM 1690 C C . PHE A 1 208 ? 24.163 5.831 -25.326 1.00 91.12 208 PHE A C 1
ATOM 1692 O O . PHE A 1 208 ? 24.319 6.530 -24.331 1.00 91.12 208 PHE A O 1
ATOM 1699 N N . GLY A 1 209 ? 24.492 6.275 -26.543 1.00 92.25 209 GLY A N 1
ATOM 1700 C CA . GLY A 1 209 ? 24.979 7.636 -26.776 1.00 92.25 209 GLY A CA 1
ATOM 1701 C C . GLY A 1 209 ? 23.906 8.702 -26.512 1.00 92.25 209 GLY A C 1
ATOM 1702 O O . GLY A 1 209 ? 22.708 8.437 -26.635 1.00 92.25 209 GLY A O 1
ATOM 1703 N N . ALA A 1 210 ? 24.337 9.935 -26.223 1.00 93.00 210 ALA A N 1
ATOM 1704 C CA . ALA A 1 210 ? 23.462 11.036 -25.800 1.00 93.00 210 ALA A CA 1
ATOM 1705 C C . ALA A 1 210 ? 22.276 11.304 -26.748 1.00 93.00 210 ALA A C 1
ATOM 1707 O O . ALA A 1 210 ? 21.162 11.543 -26.289 1.00 93.00 210 ALA A O 1
ATOM 1708 N N . ALA A 1 211 ? 22.495 11.217 -28.065 1.00 93.12 211 ALA A N 1
ATOM 1709 C CA . ALA A 1 211 ? 21.448 11.433 -29.064 1.00 93.12 211 ALA A CA 1
ATOM 1710 C C . ALA A 1 211 ? 20.348 10.357 -29.017 1.00 93.12 211 ALA A C 1
ATOM 1712 O O . ALA A 1 211 ? 19.169 10.684 -29.094 1.00 93.12 211 ALA A O 1
ATOM 1713 N N . ALA A 1 212 ? 20.718 9.082 -28.853 1.00 92.19 212 ALA A N 1
ATOM 1714 C CA . ALA A 1 212 ? 19.743 8.000 -28.722 1.00 92.19 212 ALA A CA 1
ATOM 1715 C C . ALA A 1 212 ? 19.008 8.088 -27.374 1.00 92.19 212 ALA A C 1
ATOM 1717 O O . ALA A 1 212 ? 17.785 7.951 -27.318 1.00 92.19 212 ALA A O 1
ATOM 1718 N N . TRP A 1 213 ? 19.752 8.373 -26.299 1.00 96.00 213 TRP A N 1
ATOM 1719 C CA . TRP A 1 213 ? 19.223 8.473 -24.938 1.00 96.00 213 TRP A CA 1
ATOM 1720 C C . TRP A 1 213 ? 18.228 9.623 -24.738 1.00 96.00 213 TRP A C 1
ATOM 1722 O O . TRP A 1 213 ? 17.357 9.531 -23.876 1.00 96.00 213 TRP A O 1
ATOM 1732 N N . ALA A 1 214 ? 18.308 10.691 -25.538 1.00 96.06 214 ALA A N 1
ATOM 1733 C CA . ALA A 1 214 ? 17.416 11.848 -25.426 1.00 96.06 214 ALA A CA 1
ATOM 1734 C C . ALA A 1 214 ? 15.920 11.472 -25.418 1.00 96.06 214 ALA A C 1
ATOM 1736 O O . ALA A 1 214 ? 15.134 12.122 -24.734 1.00 96.06 214 ALA A O 1
ATOM 1737 N N . SER A 1 215 ? 15.542 10.396 -26.117 1.00 94.56 215 SER A N 1
ATOM 1738 C CA . SER A 1 215 ? 14.171 9.865 -26.139 1.00 94.56 215 SER A CA 1
ATOM 1739 C C . SER A 1 215 ? 13.720 9.214 -24.819 1.00 94.56 215 SER A C 1
ATOM 1741 O O . SER A 1 215 ? 12.541 9.274 -24.485 1.00 94.56 215 SER A O 1
ATOM 1743 N N . ALA A 1 216 ? 14.644 8.639 -24.044 1.00 96.00 216 ALA A N 1
ATOM 1744 C CA . ALA A 1 216 ? 14.374 7.944 -22.782 1.00 96.00 216 ALA A CA 1
ATOM 1745 C C . ALA A 1 216 ? 14.550 8.833 -21.537 1.00 96.00 216 ALA A C 1
ATOM 1747 O O . ALA A 1 216 ? 13.992 8.542 -20.478 1.00 96.00 216 ALA A O 1
ATOM 1748 N N . ALA A 1 217 ? 15.307 9.930 -21.649 1.00 96.25 217 ALA A N 1
ATOM 1749 C CA . ALA A 1 217 ? 15.607 10.823 -20.531 1.00 96.25 217 ALA A CA 1
ATOM 1750 C C . ALA A 1 217 ? 14.363 11.337 -19.765 1.00 96.25 217 ALA A C 1
ATOM 1752 O O . ALA A 1 217 ? 14.403 11.313 -18.533 1.00 96.25 217 ALA A O 1
ATOM 1753 N N . PRO A 1 218 ? 13.246 11.731 -20.419 1.00 97.25 218 PRO A N 1
ATOM 1754 C CA . PRO A 1 218 ? 12.052 12.187 -19.702 1.00 97.25 218 PRO A CA 1
ATOM 1755 C C . PRO A 1 218 ? 11.451 11.123 -18.776 1.00 97.25 218 PRO A C 1
ATOM 1757 O O . PRO A 1 218 ? 10.972 11.453 -17.690 1.00 97.25 218 PRO A O 1
ATOM 1760 N N . ARG A 1 219 ? 11.504 9.842 -19.172 1.00 97.25 219 ARG A N 1
ATOM 1761 C CA . ARG A 1 219 ? 11.005 8.735 -18.345 1.00 97.25 219 ARG A CA 1
ATOM 1762 C C . ARG A 1 219 ? 11.846 8.566 -17.084 1.00 97.25 219 ARG A C 1
ATOM 1764 O O . ARG A 1 219 ? 11.282 8.440 -16.003 1.00 97.25 219 ARG A O 1
ATOM 1771 N N . LEU A 1 220 ? 13.174 8.624 -17.200 1.00 97.31 220 LEU A N 1
ATOM 1772 C CA . LEU A 1 220 ? 14.060 8.516 -16.038 1.00 97.31 220 LEU A CA 1
ATOM 1773 C C . LEU A 1 220 ? 13.782 9.630 -15.014 1.00 97.31 220 LEU A C 1
ATOM 1775 O O . LEU A 1 220 ? 13.676 9.353 -13.820 1.00 97.31 220 LEU A O 1
ATOM 1779 N N . GLU A 1 221 ? 13.590 10.874 -15.464 1.00 97.56 221 GLU A N 1
ATOM 1780 C CA . GLU A 1 221 ? 13.234 11.970 -14.550 1.00 97.56 221 GLU A CA 1
ATOM 1781 C C . GLU A 1 221 ? 11.848 11.775 -13.916 1.00 97.56 221 GLU A C 1
ATOM 1783 O O . GLU A 1 221 ? 11.677 12.022 -12.721 1.00 97.56 221 GLU A O 1
ATOM 1788 N N . LYS A 1 222 ? 10.869 11.255 -14.672 1.00 97.69 222 LYS A N 1
ATOM 1789 C CA . LYS A 1 222 ? 9.551 10.883 -14.132 1.00 97.69 222 LYS A CA 1
ATOM 1790 C C . LYS A 1 222 ? 9.674 9.820 -13.035 1.00 97.69 222 LYS A C 1
ATOM 1792 O O . LYS A 1 222 ? 9.066 9.984 -11.980 1.00 97.69 222 LYS A O 1
ATOM 1797 N N . LEU A 1 223 ? 10.465 8.764 -13.245 1.00 97.75 223 LEU A N 1
ATOM 1798 C CA . LEU A 1 223 ? 10.671 7.708 -12.244 1.00 97.75 223 LEU A CA 1
ATOM 1799 C C . LEU A 1 223 ? 11.334 8.245 -10.974 1.00 97.75 223 LEU A C 1
ATOM 1801 O O . LEU A 1 223 ? 10.879 7.934 -9.876 1.00 97.75 223 LEU A O 1
ATOM 1805 N N . ARG A 1 224 ? 12.353 9.102 -11.104 1.00 97.12 224 ARG A N 1
ATOM 1806 C CA . ARG A 1 224 ? 12.994 9.758 -9.952 1.00 97.12 224 ARG A CA 1
ATOM 1807 C C . ARG A 1 224 ? 12.021 10.647 -9.184 1.00 97.12 224 ARG A C 1
ATOM 1809 O O . ARG A 1 224 ? 12.012 10.618 -7.956 1.00 97.12 224 ARG A O 1
ATOM 1816 N N . PHE A 1 225 ? 11.190 11.411 -9.892 1.00 97.44 225 PHE A N 1
ATOM 1817 C CA . PHE A 1 225 ? 10.156 12.235 -9.271 1.00 97.44 225 PHE A CA 1
ATOM 1818 C C . PHE A 1 225 ? 9.138 11.386 -8.501 1.00 97.44 225 PHE A C 1
ATOM 1820 O O . PHE A 1 225 ? 8.844 11.689 -7.346 1.00 97.44 225 PHE A O 1
ATOM 1827 N N . LEU A 1 226 ? 8.622 10.316 -9.115 1.00 96.56 226 LEU A N 1
ATOM 1828 C CA . LEU A 1 226 ? 7.683 9.403 -8.460 1.00 96.56 226 LEU A CA 1
ATOM 1829 C C . LEU A 1 226 ? 8.316 8.743 -7.233 1.00 96.56 226 LEU A C 1
ATOM 1831 O O . LEU A 1 226 ? 7.706 8.743 -6.168 1.00 96.56 226 LEU A O 1
ATOM 1835 N N . LEU A 1 227 ? 9.559 8.270 -7.349 1.00 96.81 227 LEU A N 1
ATOM 1836 C CA . LEU A 1 227 ? 10.292 7.665 -6.240 1.00 96.81 227 LEU A CA 1
ATOM 1837 C C . LEU A 1 227 ? 10.467 8.649 -5.081 1.00 96.81 227 LEU A C 1
ATOM 1839 O O . LEU A 1 227 ? 10.207 8.297 -3.932 1.00 96.81 227 LEU A O 1
ATOM 1843 N N . ALA A 1 228 ? 10.869 9.889 -5.371 1.00 96.12 228 ALA A N 1
ATOM 1844 C CA . ALA A 1 228 ? 10.997 10.929 -4.357 1.00 96.12 228 ALA A CA 1
ATOM 1845 C C . ALA A 1 228 ? 9.646 11.229 -3.692 1.00 96.12 228 ALA A C 1
ATOM 1847 O O . ALA A 1 228 ? 9.570 11.321 -2.469 1.00 96.12 228 ALA A O 1
ATOM 1848 N N . LYS A 1 229 ? 8.570 11.326 -4.482 1.00 95.62 229 LYS A N 1
ATOM 1849 C CA . LYS A 1 229 ? 7.215 11.559 -3.976 1.00 95.62 229 LYS A CA 1
ATOM 1850 C C . LYS A 1 229 ? 6.760 10.450 -3.025 1.00 95.62 229 LYS A C 1
ATOM 1852 O O . LYS A 1 229 ? 6.201 10.771 -1.982 1.00 95.62 229 LYS A O 1
ATOM 1857 N N . GLU A 1 230 ? 6.977 9.183 -3.372 1.00 92.50 230 GLU A N 1
ATOM 1858 C CA . GLU A 1 230 ? 6.601 8.051 -2.515 1.00 92.50 230 GLU A CA 1
ATOM 1859 C C . GLU A 1 230 ? 7.488 7.941 -1.274 1.00 92.50 230 GLU A C 1
ATOM 1861 O O . GLU A 1 230 ? 6.978 7.709 -0.184 1.00 92.50 230 GLU A O 1
ATOM 1866 N N . THR A 1 231 ? 8.791 8.195 -1.406 1.00 91.88 231 THR A N 1
ATOM 1867 C CA . THR A 1 231 ? 9.727 8.158 -0.270 1.00 91.88 231 THR A CA 1
ATOM 1868 C C . THR A 1 231 ? 9.387 9.217 0.782 1.00 91.88 231 THR A C 1
ATOM 1870 O O . THR A 1 231 ? 9.586 8.979 1.963 1.00 91.88 231 THR A O 1
ATOM 1873 N N . LEU A 1 232 ? 8.826 10.364 0.382 1.00 93.88 232 LEU A N 1
ATOM 1874 C CA . LEU A 1 232 ? 8.339 11.390 1.314 1.00 93.88 232 LEU A CA 1
ATOM 1875 C C . LEU A 1 232 ? 7.096 10.967 2.119 1.00 93.88 232 LEU A C 1
ATOM 1877 O O . LEU A 1 232 ? 6.704 11.693 3.028 1.00 93.88 232 LEU A O 1
ATOM 1881 N N . GLN A 1 233 ? 6.427 9.872 1.747 1.00 90.50 233 GLN A N 1
ATOM 1882 C CA . GLN A 1 233 ? 5.271 9.342 2.482 1.00 90.50 233 GLN A CA 1
ATOM 1883 C C . GLN A 1 233 ? 5.662 8.333 3.573 1.00 90.50 233 GLN A C 1
ATOM 1885 O O . GLN A 1 233 ? 4.788 7.906 4.326 1.00 90.50 233 GLN A O 1
ATOM 1890 N N . ILE A 1 234 ? 6.935 7.927 3.609 1.00 85.31 234 ILE A N 1
ATOM 1891 C CA . ILE A 1 234 ? 7.528 7.001 4.584 1.00 85.31 234 ILE A CA 1
ATOM 1892 C C . ILE A 1 234 ? 8.043 7.812 5.772 1.00 85.31 234 ILE A C 1
ATOM 1894 O O . ILE A 1 234 ? 7.751 7.400 6.914 1.00 85.31 234 ILE A O 1
#

Nearest PDB structures (foldseek):
  4mh6-assembly1_A  TM=5.434E-01  e=4.906E-01  Vibrio parahaemolyticus RIMD 2210633
  3zx6-assembly1_B  TM=3.093E-01  e=1.095E+00  Archaeoglobus fulgidus DSM 4304
  3zx6-assembly1_A  TM=3.401E-01  e=4.032E+00  Archaeoglobus fulgidus DSM 4304

Sequence (234 aa):
MLCSIAAGQEVPECDDDDDEERDTDTPCRKLEKYFSTAIDVCGRKIVLDTLFTQDERDVEEYFENLLEFKRKSMQEEMSRAKGHVRQLLQRHGSADRMVALLRIYEEEDEAYQDLVTVATTFFQYLLQPFRDMRELACLYKMEILKSLEFEDLGPKRIEALEKEAEEWRTKAEDAVASIQDITVTYFAQTSKALAGMSKQMEEDKARFGAAAWASAAPRLEKLRFLLAKETLQI

InterPro domains:
  IPR031738 JMY/WHAMM, middle domain [PF15871] (64-233)
  IPR031808 JMY/WHAMM, N-terminal [PF15920] (16-63)

Organism: Dissostichus mawsoni (NCBI:txid36200)

Mean predicted aligned error: 13.12 Å